Protein AF-A0A433SG48-F1 (afdb_monomer)

pLDDT: mean 86.74, std 10.38, range [42.16, 97.94]

Foldseek 3Di:
DDDPVNVQVCCCVPVVWHWDQDDPVFRVWTFTARPPPRDTFKIWGKAWCVVVVHDDGDIDIDMDGNDADEAEFEFADQCCVVVVHDHGDVCVRCPPPDQPHAYEYEYQALPCVQVVVVSPHAEYEYEPQLQVQEPPNSVVCCVVRVNDRAAWDAHNNHIYGYANAQADDPVDRGHPPRHHDDDDDDDDDDDD

Organism: NCBI:txid1965230

Sequence (192 aa):
MITKARVLKYAADKYGTQPEYLWKRTPDTAILRHAHNRKWYGVLITISKSALGLKGEGQVEIINVEDSALVIAGITDQAALSYGMKGPDLDSALAGAPEDMPTILLSHRPAGATEYAMAGVNVQLSGHTHGGMIQGVDQLLRYANGGYISGSYMIDGMHLYVSNGTGLWNGFPIRLGIPAEITEFVLQASHL

Radius of gyration: 24.41 Å; Cα contacts (8 Å, |Δi|>4): 320; chains: 1; bounding box: 59×36×66 Å

Structure (mmCIF, N/CA/C/O backbone):
data_AF-A0A433SG48-F1
#
_entry.id   AF-A0A433SG48-F1
#
loop_
_atom_site.group_PDB
_atom_site.id
_atom_site.type_symbol
_atom_site.label_atom_id
_atom_site.label_alt_id
_atom_site.label_comp_id
_atom_site.label_asym_id
_atom_site.label_entity_id
_atom_site.label_seq_id
_atom_site.pdbx_PDB_ins_code
_atom_site.Cartn_x
_atom_site.Cartn_y
_atom_site.Cartn_z
_atom_site.occupancy
_atom_site.B_iso_or_equiv
_atom_site.auth_seq_id
_atom_site.auth_comp_id
_atom_site.auth_asym_id
_atom_site.auth_atom_id
_atom_site.pdbx_PDB_model_num
ATOM 1 N N . MET A 1 1 ? -29.461 -6.202 16.350 1.00 58.62 1 MET A N 1
ATOM 2 C CA . MET A 1 1 ? -28.747 -5.214 17.188 1.00 58.62 1 MET A CA 1
ATOM 3 C C . MET A 1 1 ? -27.347 -5.752 17.472 1.00 58.62 1 MET A C 1
ATOM 5 O O . MET A 1 1 ? -27.228 -6.948 17.728 1.00 58.62 1 MET A O 1
ATOM 9 N N . ILE A 1 2 ? -26.297 -4.941 17.317 1.00 76.75 2 ILE A N 1
ATOM 10 C CA . ILE A 1 2 ? -24.918 -5.329 17.668 1.00 76.75 2 ILE A CA 1
ATOM 11 C C . ILE A 1 2 ? -24.770 -5.135 19.179 1.00 76.75 2 ILE A C 1
ATOM 13 O O . ILE A 1 2 ? -25.167 -4.095 19.692 1.00 76.75 2 ILE A O 1
ATOM 17 N N . THR A 1 3 ? -24.254 -6.141 19.882 1.00 87.31 3 THR A N 1
ATOM 18 C CA . THR A 1 3 ? -24.023 -6.103 21.333 1.00 87.31 3 THR A CA 1
ATOM 19 C C . THR A 1 3 ? -22.549 -6.343 21.622 1.00 87.31 3 THR A C 1
ATOM 21 O O . THR A 1 3 ? -21.864 -7.013 20.839 1.00 87.31 3 THR A O 1
ATOM 24 N N . LYS A 1 4 ? -22.060 -5.871 22.769 1.00 86.81 4 LYS A N 1
ATOM 25 C CA . LYS A 1 4 ? -20.702 -6.150 23.254 1.00 86.81 4 LYS A CA 1
ATOM 26 C C . LYS A 1 4 ? -20.349 -7.637 23.224 1.00 86.81 4 LYS A C 1
ATOM 28 O O . LYS A 1 4 ? -19.297 -8.002 22.713 1.00 86.81 4 LYS A O 1
ATOM 33 N N . ALA A 1 5 ? -21.252 -8.512 23.669 1.00 89.88 5 ALA A N 1
ATOM 34 C CA . ALA A 1 5 ? -21.041 -9.962 23.631 1.00 89.88 5 ALA A CA 1
ATOM 35 C C . ALA A 1 5 ? -20.811 -10.495 22.205 1.00 89.88 5 ALA A C 1
ATOM 37 O O . ALA A 1 5 ? -19.941 -11.338 21.986 1.00 89.88 5 ALA A O 1
ATOM 38 N N . ARG A 1 6 ? -21.552 -9.974 21.217 1.00 91.69 6 ARG A N 1
ATOM 39 C CA . ARG A 1 6 ? -21.392 -10.359 19.809 1.00 91.69 6 ARG A CA 1
ATOM 40 C C . ARG A 1 6 ? -20.054 -9.888 19.237 1.00 91.69 6 ARG A C 1
ATOM 42 O O . ARG A 1 6 ? -19.442 -10.636 18.482 1.00 91.69 6 ARG A O 1
ATOM 49 N N . VAL A 1 7 ? -19.587 -8.695 19.609 1.00 89.69 7 VAL A N 1
ATOM 50 C CA . VAL A 1 7 ? -18.258 -8.207 19.206 1.00 89.69 7 VAL A CA 1
ATOM 51 C C . VAL A 1 7 ? -17.152 -9.055 19.829 1.00 89.69 7 VAL A C 1
ATOM 53 O O . VAL A 1 7 ? -16.250 -9.486 19.118 1.00 89.69 7 VAL A O 1
ATOM 56 N N . LEU A 1 8 ? -17.224 -9.330 21.134 1.00 93.19 8 LEU A N 1
ATOM 57 C CA . LEU A 1 8 ? -16.219 -10.145 21.823 1.00 93.19 8 LEU A CA 1
ATOM 58 C C . LEU A 1 8 ? -16.142 -11.556 21.236 1.00 93.19 8 LEU A C 1
ATOM 60 O O . LEU A 1 8 ? -15.049 -12.070 21.010 1.00 93.19 8 LEU A O 1
ATOM 64 N N . LYS A 1 9 ? -17.297 -12.151 20.916 1.00 94.19 9 LYS A N 1
ATOM 65 C CA . LYS A 1 9 ? -17.350 -13.429 20.207 1.00 94.19 9 LYS A CA 1
ATOM 66 C C . LYS A 1 9 ? -16.704 -13.342 18.823 1.00 94.19 9 LYS A C 1
ATOM 68 O O . LYS A 1 9 ? -15.895 -14.197 18.493 1.00 94.19 9 LYS A O 1
ATOM 73 N N . TYR A 1 10 ? -17.009 -12.307 18.040 1.00 92.00 10 TYR A N 1
ATOM 74 C CA . TYR A 1 10 ? -16.376 -12.105 16.735 1.00 92.00 10 TYR A CA 1
ATOM 75 C C . TYR A 1 10 ? -14.850 -11.960 16.849 1.00 92.00 10 TYR A C 1
ATOM 77 O O . TYR A 1 10 ? -14.126 -12.581 16.079 1.00 92.00 10 TYR A O 1
ATOM 85 N N . ALA A 1 11 ? -14.350 -11.200 17.828 1.00 91.50 11 ALA A N 1
ATOM 86 C CA . ALA A 1 11 ? -12.915 -11.022 18.039 1.00 91.50 11 ALA A CA 1
ATOM 87 C C . ALA A 1 11 ? -12.205 -12.332 18.429 1.00 91.50 11 ALA A C 1
ATOM 89 O O . ALA A 1 11 ? -11.101 -12.609 17.952 1.00 91.50 11 ALA A O 1
ATOM 90 N N . ALA A 1 12 ? -12.857 -13.159 19.248 1.00 93.50 12 ALA A N 1
ATOM 91 C CA . ALA A 1 12 ? -12.370 -14.489 19.590 1.00 93.50 12 ALA A CA 1
ATOM 92 C C . ALA A 1 12 ? -12.373 -15.428 18.372 1.00 93.50 12 ALA A C 1
ATOM 94 O O . ALA A 1 12 ? -11.357 -16.059 18.095 1.00 93.50 12 ALA A O 1
ATOM 95 N N . ASP A 1 13 ? -13.476 -15.482 17.620 1.00 93.19 13 ASP A N 1
ATOM 96 C CA . ASP A 1 13 ? -13.641 -16.402 16.489 1.00 93.19 13 ASP A CA 1
ATOM 97 C C . ASP A 1 13 ? -12.739 -16.021 15.293 1.00 93.19 13 ASP A C 1
ATOM 99 O O . ASP A 1 13 ? -12.155 -16.893 14.655 1.00 93.19 13 ASP A O 1
ATOM 103 N N . LYS A 1 14 ? -12.607 -14.722 14.984 1.00 89.38 14 LYS A N 1
ATOM 104 C CA . LYS A 1 14 ? -11.859 -14.212 13.818 1.00 89.38 14 LYS A CA 1
ATOM 105 C C . LYS A 1 14 ? -10.365 -14.041 14.101 1.00 89.38 14 LYS A C 1
ATOM 107 O O . LYS A 1 14 ? -9.545 -14.363 13.247 1.00 89.38 14 LYS A O 1
ATOM 112 N N . TYR A 1 15 ? -10.014 -13.509 15.273 1.00 87.31 15 TYR A N 1
ATOM 113 C CA . TYR A 1 15 ? -8.641 -13.094 15.595 1.00 87.31 15 TYR A CA 1
ATOM 114 C C . TYR A 1 15 ? -8.021 -13.882 16.755 1.00 87.31 15 TYR A C 1
ATOM 116 O O . TYR A 1 15 ? -6.928 -13.533 17.203 1.00 87.31 15 TYR A O 1
ATOM 124 N N . GLY A 1 16 ? -8.714 -14.885 17.311 1.00 92.19 16 GLY A N 1
ATOM 125 C CA . GLY A 1 16 ? -8.237 -15.631 18.482 1.00 92.19 16 GLY A CA 1
ATOM 126 C C . GLY A 1 16 ? -8.026 -14.755 19.722 1.00 92.19 16 GLY A C 1
ATOM 127 O O . GLY A 1 16 ? -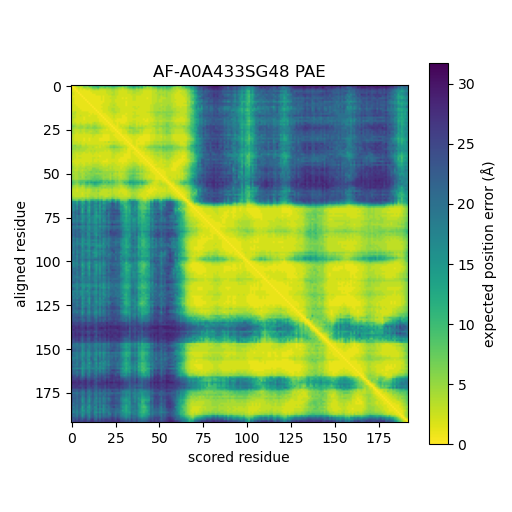7.305 -15.145 20.639 1.00 92.19 16 GLY A O 1
ATOM 128 N N . THR A 1 17 ? -8.599 -13.547 19.752 1.00 94.25 17 THR A N 1
ATOM 129 C CA . THR A 1 17 ? -8.341 -12.571 20.814 1.00 94.25 17 THR A CA 1
ATOM 130 C C . THR A 1 17 ? -9.297 -12.787 21.978 1.00 94.25 17 THR A C 1
ATOM 132 O O . THR A 1 17 ? -10.513 -12.760 21.805 1.00 94.25 17 THR A O 1
ATOM 135 N N . GLN A 1 18 ? -8.741 -12.944 23.179 1.00 94.38 18 GLN A N 1
ATOM 136 C CA . GLN A 1 18 ? -9.505 -12.9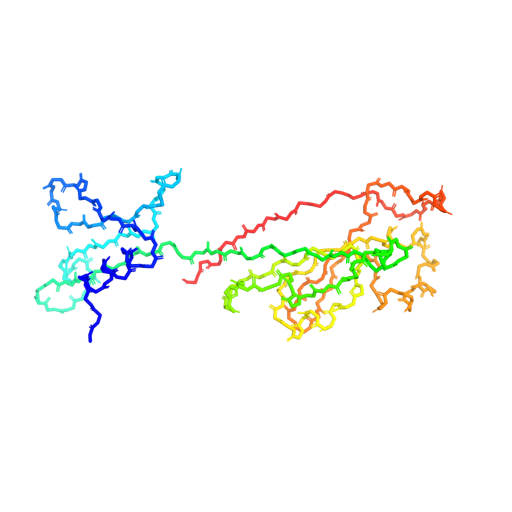36 24.426 1.00 94.38 18 GLN A CA 1
ATOM 137 C C . GLN A 1 18 ? -9.506 -11.523 25.028 1.00 94.38 18 GLN A C 1
ATOM 139 O O . GLN A 1 18 ? -8.463 -10.863 25.009 1.00 94.38 18 GLN A O 1
ATOM 144 N N . PRO A 1 19 ? -10.643 -11.041 25.556 1.00 94.88 19 PRO A N 1
ATOM 145 C CA . PRO A 1 19 ? -10.708 -9.729 26.184 1.00 94.88 19 PRO A CA 1
ATOM 146 C C . PRO A 1 19 ? -9.957 -9.678 27.519 1.00 94.88 19 PRO A C 1
ATOM 148 O O . PRO A 1 19 ? -10.022 -10.608 28.321 1.00 94.88 19 PRO A O 1
ATOM 151 N N . GLU A 1 20 ? -9.316 -8.543 27.790 1.00 95.81 20 GLU A N 1
ATOM 152 C CA . GLU A 1 20 ? -8.682 -8.235 29.074 1.00 95.81 20 GLU A CA 1
ATOM 153 C C . GLU A 1 20 ? -9.462 -7.167 29.844 1.00 95.81 20 GLU A C 1
ATOM 155 O O . GLU A 1 20 ? -9.866 -6.152 29.276 1.00 95.81 20 GLU A O 1
ATOM 160 N N . TYR A 1 21 ? -9.611 -7.362 31.155 1.00 95.31 21 TYR A N 1
ATOM 161 C CA . TYR A 1 21 ? -10.322 -6.454 32.059 1.00 95.31 21 TYR A CA 1
ATOM 162 C C . TYR A 1 21 ? -9.328 -5.838 33.042 1.00 95.31 21 TYR A C 1
ATOM 164 O O . TYR A 1 21 ? -9.024 -6.394 34.097 1.00 95.31 21 TYR A O 1
ATOM 172 N N . LEU A 1 22 ? -8.743 -4.710 32.645 1.00 93.56 22 LEU A N 1
ATOM 173 C CA . LEU A 1 22 ? -7.549 -4.163 33.300 1.00 93.56 22 LEU A CA 1
ATOM 174 C C . LEU A 1 22 ? -7.859 -3.190 34.443 1.00 93.56 22 LEU A C 1
ATOM 176 O O . LEU A 1 22 ? -6.990 -2.904 35.268 1.00 93.56 22 LEU A O 1
ATOM 180 N N . TRP A 1 23 ? -9.079 -2.656 34.500 1.00 91.50 23 TRP A N 1
ATOM 181 C CA . TRP A 1 23 ? -9.421 -1.550 35.389 1.00 91.50 23 TRP A CA 1
ATOM 182 C C . TRP A 1 23 ? -10.378 -1.966 36.499 1.00 91.50 23 TRP A C 1
ATOM 184 O O . TRP A 1 23 ? -11.516 -2.340 36.253 1.00 91.50 23 TRP A O 1
ATOM 194 N N . LYS A 1 24 ? -9.952 -1.785 37.755 1.00 90.25 24 LYS A N 1
ATOM 195 C CA . LYS A 1 24 ? -10.791 -2.066 38.936 1.00 90.25 24 LYS A CA 1
ATOM 196 C C . LYS A 1 24 ? -12.029 -1.169 39.032 1.00 90.25 24 LYS A C 1
ATOM 198 O O . LYS A 1 24 ? -13.055 -1.601 39.537 1.00 90.25 24 LYS A O 1
ATOM 203 N N . ARG A 1 25 ? -11.925 0.089 38.583 1.00 88.69 25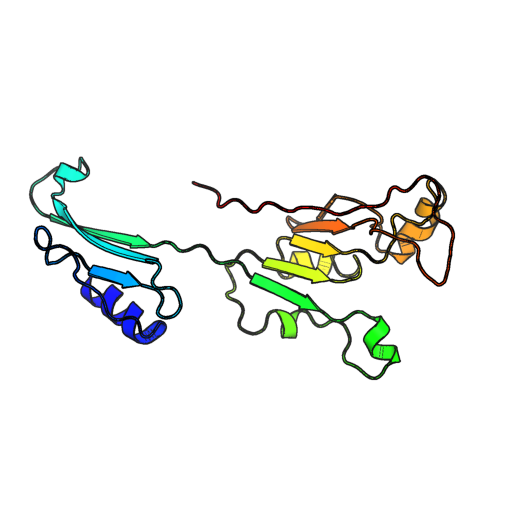 ARG A N 1
ATOM 204 C CA . ARG A 1 25 ? -13.021 1.074 38.655 1.00 88.69 25 ARG A CA 1
ATOM 205 C C . ARG A 1 25 ? -14.110 0.817 37.610 1.00 88.69 25 ARG A C 1
ATOM 207 O O . ARG A 1 25 ? -15.257 1.181 37.829 1.00 88.69 25 ARG A O 1
ATOM 214 N N . THR A 1 26 ? -13.737 0.214 36.488 1.00 87.00 26 THR A N 1
ATOM 215 C CA . THR A 1 26 ? -14.610 -0.097 35.354 1.00 87.00 26 THR A CA 1
ATOM 216 C C . THR A 1 26 ? -14.385 -1.557 34.956 1.00 87.00 26 THR A C 1
ATOM 218 O O . THR A 1 26 ? -13.806 -1.831 33.904 1.00 87.00 26 THR A O 1
ATOM 221 N N . PRO A 1 27 ? -14.797 -2.508 35.818 1.00 90.56 27 PRO A N 1
ATOM 222 C CA . PRO A 1 27 ? -14.466 -3.924 35.656 1.00 90.56 27 PRO A CA 1
ATOM 223 C C . PRO A 1 27 ? -15.083 -4.535 34.398 1.00 90.56 27 PRO A C 1
ATOM 225 O O . PRO A 1 27 ? -14.569 -5.522 33.888 1.00 90.56 27 PRO A O 1
ATOM 228 N N . ASP A 1 28 ? -16.137 -3.920 33.865 1.00 89.69 28 ASP A N 1
ATOM 229 C CA . ASP A 1 28 ? -16.778 -4.369 32.637 1.00 89.69 28 ASP A CA 1
ATOM 230 C C . ASP A 1 28 ? -16.036 -3.906 31.381 1.00 89.69 28 ASP A C 1
ATOM 232 O O . ASP A 1 28 ? -16.346 -4.372 30.288 1.00 89.69 28 ASP A O 1
ATOM 236 N N . THR A 1 29 ? -15.070 -2.994 31.470 1.00 93.56 29 THR A N 1
ATOM 237 C CA . THR A 1 29 ? -14.369 -2.527 30.276 1.00 93.56 29 THR A CA 1
ATOM 238 C C . THR A 1 29 ? -13.462 -3.616 29.711 1.00 93.56 29 THR A C 1
ATOM 240 O O . THR A 1 29 ? -12.499 -4.024 30.359 1.00 93.56 29 THR A O 1
ATOM 243 N N . ALA A 1 30 ? -13.745 -4.039 28.479 1.00 95.50 30 ALA A N 1
ATOM 244 C CA . ALA A 1 30 ? -12.982 -5.068 27.786 1.00 95.50 30 ALA A CA 1
ATOM 245 C C . ALA A 1 30 ? -11.979 -4.439 26.814 1.00 95.50 30 ALA A C 1
ATOM 247 O O . ALA A 1 30 ? -12.345 -3.610 25.980 1.00 95.50 30 ALA A O 1
ATOM 248 N N . ILE A 1 31 ? -10.725 -4.870 26.898 1.00 94.31 31 ILE A N 1
ATOM 249 C CA . ILE A 1 31 ? -9.641 -4.475 25.999 1.00 94.31 31 ILE A CA 1
ATOM 250 C C . ILE A 1 31 ? -9.307 -5.637 25.073 1.00 94.31 31 ILE A C 1
ATOM 252 O O . ILE A 1 31 ? -9.099 -6.760 25.530 1.00 94.31 31 ILE A O 1
ATOM 256 N N . LEU A 1 32 ? -9.207 -5.356 23.779 1.00 93.94 32 LEU A N 1
ATOM 257 C CA . LEU A 1 32 ? -8.723 -6.284 22.765 1.00 93.94 32 LEU A CA 1
ATOM 258 C C . LEU A 1 32 ? -7.286 -5.912 22.394 1.00 93.94 32 LEU A C 1
ATOM 260 O O . LEU A 1 32 ? -6.994 -4.752 22.087 1.00 93.94 32 LEU A O 1
ATOM 264 N N . ARG A 1 33 ? -6.380 -6.894 22.445 1.00 92.44 33 ARG A N 1
ATOM 265 C CA . ARG A 1 33 ? -4.952 -6.707 22.163 1.00 92.44 33 ARG A CA 1
ATOM 266 C C . ARG A 1 33 ? -4.462 -7.651 21.086 1.00 92.44 33 ARG A C 1
ATOM 268 O O . ARG A 1 33 ? -4.834 -8.822 21.065 1.00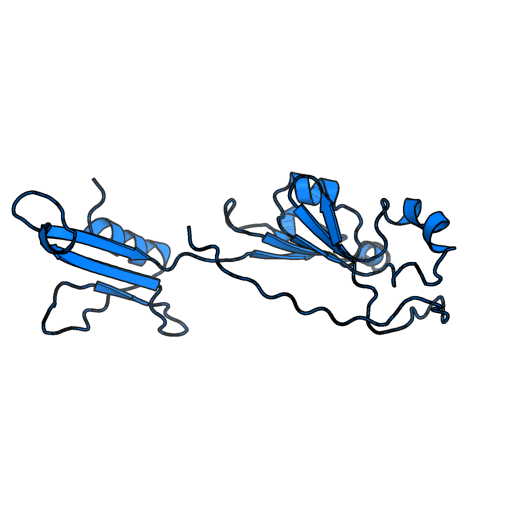 92.44 33 ARG A O 1
ATOM 275 N N . HIS A 1 34 ? -3.545 -7.170 20.258 1.00 86.50 34 HIS A N 1
ATOM 276 C CA . HIS A 1 34 ? -2.802 -8.035 19.356 1.00 86.50 34 HIS A CA 1
ATOM 277 C C . HIS A 1 34 ? -1.919 -8.994 20.164 1.00 86.50 34 HIS A C 1
ATOM 279 O O . HIS A 1 34 ? -1.151 -8.568 21.032 1.00 86.50 34 HIS A O 1
ATOM 285 N N . ALA A 1 35 ? -1.986 -10.289 19.848 1.00 86.12 35 ALA A N 1
ATOM 286 C CA . ALA A 1 35 ? -1.221 -11.318 20.555 1.00 86.12 35 ALA A CA 1
ATOM 287 C C . ALA A 1 35 ? 0.304 -11.112 20.454 1.00 86.12 35 ALA A C 1
ATOM 289 O O . ALA A 1 35 ? 1.022 -11.376 21.413 1.00 86.12 35 ALA A O 1
ATOM 290 N N . HIS A 1 36 ? 0.792 -10.599 19.319 1.00 81.88 36 HIS A N 1
ATOM 291 C CA . HIS A 1 36 ? 2.222 -10.531 19.004 1.00 81.88 36 HIS A CA 1
ATOM 292 C C . HIS A 1 36 ? 2.960 -9.342 19.645 1.00 81.88 36 HIS A C 1
ATOM 294 O O . HIS A 1 36 ? 4.120 -9.481 20.015 1.00 81.88 36 HIS A O 1
ATOM 300 N N . ASN A 1 37 ? 2.318 -8.176 19.788 1.00 85.06 37 ASN A N 1
ATOM 301 C CA . ASN A 1 37 ? 2.969 -6.953 20.288 1.00 85.06 37 ASN A CA 1
ATOM 302 C C . ASN A 1 37 ? 2.259 -6.313 21.492 1.00 85.06 37 ASN A C 1
ATOM 304 O O . ASN A 1 37 ? 2.709 -5.280 21.985 1.00 85.06 37 ASN A O 1
ATOM 308 N N . ARG A 1 38 ? 1.149 -6.903 21.961 1.00 87.88 38 ARG A N 1
ATOM 309 C CA . ARG A 1 38 ? 0.351 -6.433 23.106 1.00 87.88 38 ARG A CA 1
ATOM 310 C C . ARG A 1 38 ? -0.268 -5.036 22.935 1.00 87.88 38 ARG A C 1
ATOM 312 O O . ARG A 1 38 ? -0.835 -4.534 23.912 1.00 87.88 38 ARG A O 1
ATOM 319 N N . LYS A 1 39 ? -0.198 -4.424 21.744 1.00 87.06 39 LYS A N 1
ATOM 320 C CA . LYS A 1 39 ? -0.886 -3.162 21.433 1.00 87.06 39 LYS A CA 1
ATOM 321 C C . LYS A 1 39 ? -2.395 -3.377 21.439 1.00 87.06 39 LYS A C 1
ATOM 323 O O . LYS A 1 39 ? -2.876 -4.455 21.084 1.00 87.06 39 LYS A O 1
ATOM 328 N N . TRP A 1 40 ? -3.122 -2.369 21.902 1.00 91.06 40 TRP A N 1
ATOM 329 C CA . TRP A 1 40 ? -4.580 -2.395 21.933 1.00 91.06 40 TRP A CA 1
ATOM 330 C C . TRP A 1 40 ? -5.078 -2.078 20.534 1.00 91.06 40 TRP A C 1
ATOM 332 O O . TRP A 1 40 ? -4.539 -1.178 19.914 1.00 91.06 40 TRP A O 1
ATOM 342 N N . TYR A 1 41 ? -6.090 -2.796 20.069 1.00 88.44 41 TYR A N 1
ATOM 343 C CA . TYR A 1 41 ? -6.785 -2.455 18.825 1.00 88.44 41 TYR A CA 1
ATOM 344 C C . TYR A 1 41 ? -8.287 -2.276 19.042 1.00 88.44 41 TYR A C 1
ATOM 346 O O . TYR A 1 41 ? -9.012 -1.903 18.131 1.00 88.44 41 TYR A O 1
ATOM 354 N N . GLY A 1 42 ? -8.781 -2.555 20.251 1.00 91.38 42 GLY A N 1
ATOM 355 C CA . GLY A 1 42 ? -10.188 -2.413 20.584 1.00 91.38 42 GLY A CA 1
ATOM 356 C C . GLY A 1 42 ? -10.394 -2.124 22.063 1.00 91.38 42 GLY A C 1
ATOM 357 O O . GLY A 1 42 ? -9.747 -2.730 22.918 1.00 91.38 42 GLY A O 1
ATOM 358 N N . VAL A 1 43 ? -11.322 -1.226 22.377 1.00 92.81 43 VAL A N 1
ATOM 359 C CA . VAL A 1 43 ? -11.758 -0.915 23.741 1.00 92.81 43 VAL A CA 1
ATOM 360 C C . VAL A 1 43 ? -13.281 -0.864 23.759 1.00 92.81 43 VAL A C 1
ATOM 362 O O . VAL A 1 43 ? -13.883 -0.010 23.113 1.00 92.81 43 VAL A O 1
ATOM 365 N N . LEU A 1 44 ? -13.907 -1.784 24.491 1.00 93.12 44 LEU A N 1
ATOM 366 C CA . LEU A 1 44 ? -15.354 -1.842 24.672 1.00 93.12 44 LEU A CA 1
ATOM 367 C C . LEU A 1 44 ? -15.704 -1.322 26.062 1.00 93.12 44 LEU A C 1
ATOM 369 O O . LEU A 1 44 ? -15.372 -1.957 27.067 1.00 93.12 44 LEU A O 1
ATOM 373 N N . ILE A 1 45 ? -16.396 -0.188 26.118 1.00 92.06 45 ILE A N 1
ATOM 374 C CA . ILE A 1 45 ? -16.768 0.494 27.361 1.00 92.06 45 ILE A CA 1
ATOM 375 C C . ILE A 1 45 ? -18.280 0.612 27.479 1.00 92.06 45 ILE A C 1
ATOM 377 O O . ILE A 1 45 ? -18.985 0.754 26.483 1.00 92.06 45 ILE A O 1
ATOM 381 N N . THR A 1 46 ? -18.773 0.606 28.710 1.00 89.88 46 THR A N 1
ATOM 382 C CA . THR A 1 46 ? -20.161 0.952 29.011 1.00 89.88 46 THR A CA 1
ATOM 383 C C . THR A 1 46 ? -20.142 2.261 29.787 1.00 89.88 46 THR A C 1
ATOM 385 O O . THR A 1 46 ? -19.496 2.344 30.832 1.00 89.88 46 THR A O 1
ATOM 388 N N . ILE A 1 47 ? -20.784 3.302 29.258 1.00 87.94 47 ILE A N 1
ATOM 389 C CA . ILE A 1 47 ? -20.809 4.630 29.886 1.00 87.94 47 ILE A CA 1
ATOM 390 C C . ILE A 1 47 ? -22.220 5.208 29.920 1.00 87.94 47 ILE A C 1
ATOM 392 O O . ILE A 1 47 ? -23.106 4.766 29.190 1.00 87.94 47 ILE A O 1
ATOM 396 N N . SER A 1 48 ? -22.451 6.203 30.779 1.00 89.06 48 SER A N 1
ATOM 397 C CA . SER A 1 48 ? -23.742 6.888 30.827 1.00 89.06 48 SER A CA 1
ATOM 398 C C . SER A 1 48 ? -23.990 7.679 29.544 1.00 89.06 48 SER A C 1
ATOM 400 O O . SER A 1 48 ? -23.079 8.281 28.974 1.00 89.06 48 SER A O 1
ATOM 402 N N . LYS A 1 49 ? -25.254 7.751 29.119 1.00 85.00 49 LYS A N 1
ATOM 403 C CA . LYS A 1 49 ? -25.676 8.611 28.000 1.00 85.00 49 LYS A CA 1
ATOM 404 C C . LYS A 1 49 ? -25.259 10.071 28.204 1.00 85.00 49 LYS A C 1
ATOM 406 O O . LYS A 1 49 ? -24.798 10.719 27.268 1.00 85.00 49 LYS A O 1
ATOM 411 N N . SER A 1 50 ? -25.340 10.557 29.442 1.00 88.94 50 SER A N 1
ATOM 412 C CA . SER A 1 50 ? -24.935 11.914 29.816 1.00 88.94 50 SER A CA 1
ATOM 413 C C . SER A 1 50 ? -23.448 12.196 29.592 1.00 88.94 50 SER A C 1
ATOM 415 O O . SER A 1 50 ? -23.106 13.316 29.223 1.00 88.94 50 SER A O 1
ATOM 417 N N . ALA A 1 51 ? -22.569 11.198 29.742 1.00 82.25 51 ALA A N 1
ATOM 418 C CA . ALA A 1 51 ? -21.137 11.353 29.482 1.00 82.25 51 ALA A CA 1
ATOM 419 C C . ALA A 1 51 ? -20.822 11.580 27.990 1.00 82.25 51 ALA A C 1
ATOM 421 O O . ALA A 1 51 ? -19.739 12.053 27.664 1.00 82.25 51 ALA A O 1
ATOM 422 N N . LEU A 1 52 ? -21.777 11.288 27.099 1.00 81.12 52 LEU A N 1
ATOM 423 C CA . LEU A 1 52 ? -21.719 11.574 25.662 1.00 81.12 52 LEU A CA 1
ATOM 424 C C . LEU A 1 52 ? -22.550 12.797 25.243 1.00 81.12 52 LEU A C 1
ATOM 426 O O . LEU A 1 52 ? -22.699 13.054 24.052 1.00 81.12 52 LEU A O 1
ATOM 430 N N . GLY A 1 53 ? -23.172 13.509 26.188 1.00 86.12 53 GLY A N 1
ATOM 431 C CA . GLY A 1 53 ? -24.125 14.578 25.869 1.00 86.12 53 GLY A CA 1
ATOM 432 C C . GLY A 1 53 ? -25.449 14.088 25.262 1.00 86.12 53 GLY A C 1
ATOM 433 O O . GLY A 1 53 ? -26.215 14.892 24.729 1.00 86.12 53 GLY A O 1
ATOM 434 N N . LEU A 1 54 ? -25.755 12.787 25.339 1.00 79.19 54 LEU A N 1
ATOM 435 C CA . LEU A 1 54 ? -27.026 12.235 24.866 1.00 79.19 54 LEU A CA 1
ATOM 436 C C . LEU A 1 54 ? -28.149 12.516 25.875 1.00 79.19 54 LEU A C 1
ATOM 438 O O . LEU A 1 54 ? -27.954 12.428 27.089 1.00 79.19 54 LEU A O 1
ATOM 442 N N . LYS A 1 55 ? -29.353 12.817 25.369 1.00 88.44 55 LYS A N 1
ATOM 443 C CA . LYS A 1 55 ? -30.546 13.024 26.205 1.00 88.44 55 LYS A CA 1
ATOM 444 C C . LYS A 1 55 ? -31.058 11.701 26.795 1.00 88.44 55 LYS A C 1
ATOM 446 O O . LYS A 1 55 ? -31.062 10.668 26.126 1.00 88.44 55 LYS A O 1
ATOM 451 N N . GLY A 1 56 ? -31.586 11.781 28.017 1.00 86.75 56 GLY A N 1
ATOM 452 C CA . GLY A 1 56 ? -32.232 10.674 28.724 1.00 86.75 56 GLY A CA 1
ATOM 453 C C . GLY A 1 56 ? -31.308 9.910 29.673 1.00 86.75 56 GLY A C 1
ATOM 454 O O . GLY A 1 56 ? -30.087 10.050 29.643 1.00 86.75 56 GLY A O 1
ATOM 455 N N . GLU A 1 57 ? -31.918 9.091 30.526 1.00 86.75 57 GLU A N 1
ATOM 456 C CA . GLU A 1 57 ? -31.209 8.260 31.498 1.00 86.75 57 GLU A CA 1
ATOM 457 C C . GLU A 1 57 ? -30.765 6.917 30.891 1.00 86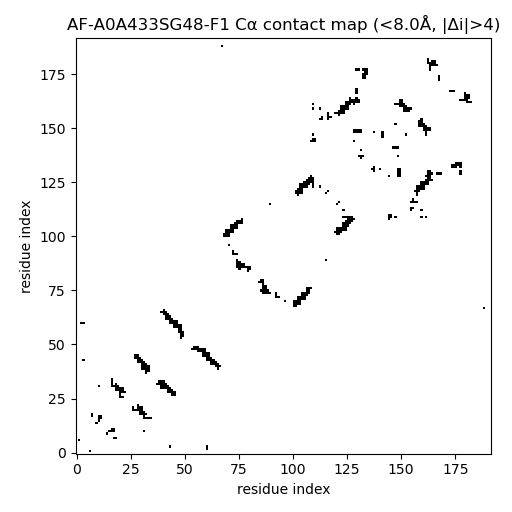.75 57 GLU A C 1
ATOM 459 O O . GLU A 1 57 ? -31.271 6.455 29.858 1.00 86.75 57 GLU A O 1
ATOM 464 N N . GLY A 1 58 ? -29.782 6.292 31.537 1.00 88.94 58 GLY A N 1
ATOM 465 C CA . GLY A 1 58 ? -29.266 4.973 31.182 1.00 88.94 58 GLY A CA 1
ATOM 466 C C . GLY A 1 58 ? -27.839 4.976 30.636 1.00 88.94 58 GLY A C 1
ATOM 467 O O . GLY A 1 58 ? -27.150 5.999 30.584 1.00 88.94 58 GLY A O 1
ATOM 468 N N . GLN A 1 59 ? -27.396 3.784 30.246 1.00 87.56 59 GLN A N 1
ATOM 469 C CA . GLN A 1 59 ? -26.048 3.520 29.753 1.00 87.56 59 GLN A CA 1
ATOM 470 C C . GLN A 1 59 ? -26.066 3.119 28.277 1.00 87.56 59 GLN A C 1
ATOM 472 O O . GLN A 1 59 ? -27.096 2.695 27.747 1.00 87.56 59 GLN A O 1
ATOM 477 N N . VAL A 1 60 ? -24.921 3.269 27.624 1.00 86.44 60 VAL A N 1
ATOM 478 C CA . VAL A 1 60 ? -24.659 2.831 26.253 1.00 86.44 60 VAL A CA 1
ATOM 479 C C . VAL A 1 60 ? -23.335 2.083 26.202 1.00 86.44 60 VAL A C 1
ATOM 481 O O . VAL A 1 60 ? -22.401 2.397 26.940 1.00 86.44 60 VAL A O 1
ATOM 484 N N . GLU A 1 61 ? -23.270 1.082 25.331 1.00 88.31 61 GLU A N 1
ATOM 485 C CA . GLU A 1 61 ? -22.034 0.379 25.005 1.00 88.31 61 GLU A CA 1
ATOM 486 C C . GLU A 1 61 ? -21.362 1.090 23.830 1.00 88.31 61 GLU A C 1
ATOM 488 O O . GLU A 1 61 ? -22.004 1.368 22.817 1.00 88.31 61 GLU A O 1
ATOM 493 N N . ILE A 1 62 ? -20.075 1.382 23.967 1.00 85.69 62 ILE A N 1
ATOM 494 C CA . ILE A 1 62 ? -19.243 1.981 22.927 1.00 85.69 62 ILE A CA 1
ATOM 495 C C . ILE A 1 62 ? -18.100 1.031 22.649 1.00 85.69 62 ILE A C 1
ATOM 497 O O . ILE A 1 62 ? -17.533 0.431 23.564 1.00 85.69 62 ILE A O 1
ATOM 501 N N . ILE A 1 63 ? -17.737 0.944 21.381 1.00 85.38 63 ILE A N 1
ATOM 502 C CA . ILE A 1 63 ? -16.497 0.338 20.944 1.00 85.38 63 ILE A CA 1
ATOM 503 C C . ILE A 1 63 ? -15.632 1.414 20.297 1.00 85.38 63 ILE A C 1
ATOM 505 O O . ILE A 1 63 ? -16.096 2.155 19.437 1.00 85.38 63 ILE A O 1
ATOM 509 N N . ASN A 1 64 ? -14.382 1.495 20.729 1.00 81.81 64 ASN A N 1
ATOM 510 C CA . ASN A 1 64 ? -13.328 2.177 19.997 1.00 81.81 64 ASN A CA 1
ATOM 511 C C . ASN A 1 64 ? -12.457 1.096 19.352 1.00 81.81 64 ASN A C 1
ATOM 513 O O . ASN A 1 64 ? -11.985 0.222 20.078 1.00 81.81 64 ASN A O 1
ATOM 517 N N . VAL A 1 65 ? -12.294 1.114 18.031 1.00 78.62 65 VAL A N 1
ATOM 518 C CA . VAL A 1 65 ? -11.438 0.174 17.294 1.00 78.62 65 VAL A CA 1
ATOM 519 C C . VAL A 1 65 ? -10.372 0.979 16.568 1.00 78.62 65 VAL A C 1
ATOM 521 O O . VAL A 1 65 ? -10.698 1.933 15.867 1.00 78.62 65 VAL A O 1
ATOM 524 N N . GLU A 1 66 ? -9.114 0.589 16.731 1.00 70.56 66 GLU A N 1
ATOM 525 C CA . GLU A 1 66 ? -8.038 1.033 15.851 1.00 70.56 66 GLU A CA 1
ATOM 526 C C . GLU A 1 66 ? -8.063 0.110 14.629 1.00 70.56 66 GLU A C 1
ATOM 528 O O . GLU A 1 66 ? -7.623 -1.037 14.704 1.00 70.56 66 GLU A O 1
ATOM 533 N N . ASP A 1 67 ? -8.662 0.579 13.535 1.00 64.44 67 ASP A N 1
ATOM 534 C CA . ASP A 1 67 ? -8.783 -0.187 12.293 1.00 64.44 67 ASP A CA 1
ATOM 535 C C . ASP A 1 67 ? -8.150 0.596 11.146 1.00 64.44 67 ASP A C 1
ATOM 537 O O . ASP A 1 67 ? -8.794 1.341 10.409 1.00 64.44 67 ASP A O 1
ATOM 541 N N . SER A 1 68 ? -6.828 0.519 11.054 1.00 66.88 68 SER A N 1
ATOM 542 C CA . SER A 1 68 ? -6.101 1.057 9.910 1.00 66.88 68 SER A CA 1
ATOM 543 C C . SER A 1 68 ? -5.016 0.070 9.526 1.00 66.88 68 SER A C 1
ATOM 545 O O . SER A 1 68 ? -3.986 -0.041 10.191 1.00 66.88 68 SER A O 1
AT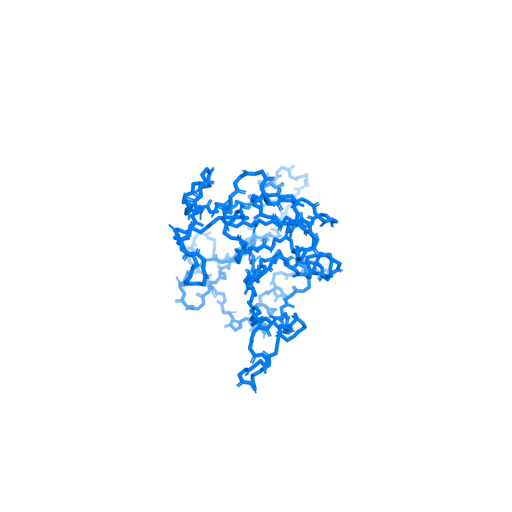OM 547 N N . ALA A 1 69 ? -5.273 -0.677 8.458 1.00 74.19 69 ALA A N 1
ATOM 548 C CA . ALA A 1 69 ? -4.293 -1.534 7.817 1.00 74.19 69 ALA A CA 1
ATOM 549 C C . ALA A 1 69 ? -4.027 -1.039 6.392 1.00 74.19 69 ALA A C 1
ATOM 551 O O . ALA A 1 69 ? -4.816 -0.306 5.800 1.00 74.19 69 ALA A O 1
ATOM 552 N N . LEU A 1 70 ? -2.870 -1.425 5.869 1.00 86.00 70 LEU A N 1
ATOM 553 C CA . LEU A 1 70 ? -2.409 -1.118 4.525 1.00 86.00 70 LEU A CA 1
ATOM 554 C C . LEU A 1 70 ? -1.923 -2.418 3.896 1.00 86.00 70 LEU A C 1
ATOM 556 O O . LEU A 1 70 ? -1.251 -3.214 4.559 1.00 86.00 70 LEU A O 1
ATOM 560 N N . VAL A 1 71 ? -2.203 -2.599 2.613 1.00 90.50 71 VAL A N 1
ATOM 561 C CA . VAL A 1 71 ? -1.633 -3.672 1.803 1.00 90.50 71 VAL A CA 1
ATOM 562 C C . VAL A 1 71 ? -0.372 -3.156 1.116 1.00 90.50 71 VAL A C 1
ATOM 564 O O . VAL A 1 71 ? -0.388 -2.107 0.475 1.00 90.50 71 VAL A O 1
ATOM 567 N N . ILE A 1 72 ? 0.726 -3.903 1.233 1.00 93.50 72 ILE A N 1
ATOM 568 C CA . ILE A 1 72 ? 1.924 -3.705 0.412 1.00 93.50 72 ILE A CA 1
ATOM 569 C C . ILE A 1 72 ? 2.122 -4.976 -0.405 1.00 93.50 72 ILE A C 1
ATOM 571 O O . ILE A 1 72 ? 2.382 -6.039 0.159 1.00 93.50 72 ILE A O 1
ATOM 575 N N . ALA A 1 73 ? 1.993 -4.860 -1.721 1.00 93.44 73 ALA A N 1
ATOM 576 C CA . ALA A 1 73 ? 2.124 -5.966 -2.661 1.00 93.44 73 ALA A CA 1
ATOM 577 C C . ALA A 1 73 ? 3.333 -5.744 -3.571 1.00 93.44 73 ALA A C 1
ATOM 579 O O . ALA A 1 73 ? 3.666 -4.608 -3.896 1.00 93.44 73 ALA A O 1
ATOM 580 N N . GLY A 1 74 ? 3.998 -6.817 -3.993 1.00 94.56 74 GLY A N 1
ATOM 581 C CA . GLY A 1 74 ? 5.134 -6.748 -4.911 1.00 94.56 74 GLY A CA 1
ATOM 582 C C . GLY A 1 74 ? 4.973 -7.729 -6.061 1.00 94.56 74 GLY A C 1
ATOM 583 O O . GLY A 1 74 ? 4.579 -8.873 -5.841 1.00 94.56 74 GLY A O 1
ATOM 584 N N . ILE A 1 75 ? 5.304 -7.289 -7.273 1.00 95.62 75 ILE A N 1
ATOM 585 C CA . ILE A 1 75 ? 5.278 -8.123 -8.481 1.00 95.62 75 ILE A CA 1
ATOM 586 C C . ILE A 1 75 ? 6.683 -8.300 -9.053 1.00 95.62 75 ILE A C 1
ATOM 588 O O . ILE A 1 75 ? 7.573 -7.469 -8.852 1.00 95.62 75 ILE A O 1
ATOM 592 N N . THR A 1 76 ? 6.897 -9.403 -9.766 1.00 92.88 76 THR A N 1
ATOM 593 C CA . THR A 1 76 ? 8.162 -9.652 -10.462 1.00 92.88 76 THR A CA 1
ATOM 594 C C . THR A 1 76 ? 8.322 -8.713 -11.658 1.00 92.88 76 THR A C 1
ATOM 596 O O . THR A 1 76 ? 7.356 -8.186 -12.201 1.00 92.88 76 THR A O 1
ATOM 599 N N . ASP A 1 77 ? 9.567 -8.482 -12.079 1.00 93.31 77 ASP A N 1
ATOM 600 C CA . ASP A 1 77 ? 9.849 -7.714 -13.293 1.00 93.31 77 ASP A CA 1
ATOM 601 C C . ASP A 1 77 ? 9.549 -8.541 -14.552 1.00 93.31 77 ASP A C 1
ATOM 603 O O . ASP A 1 77 ? 9.758 -9.754 -14.566 1.00 93.31 77 ASP A O 1
ATOM 607 N N . GLN A 1 78 ? 9.175 -7.882 -15.652 1.00 90.56 78 GLN A N 1
ATOM 608 C CA . GLN A 1 78 ? 9.001 -8.532 -16.959 1.00 90.56 78 GLN A CA 1
ATOM 609 C C . GLN A 1 78 ? 10.236 -9.349 -17.396 1.00 90.56 78 GLN A C 1
ATOM 611 O O . GLN A 1 78 ? 10.100 -10.372 -18.066 1.00 90.56 78 GLN A O 1
ATOM 616 N N . ALA A 1 79 ? 11.444 -8.937 -16.994 1.00 89.44 79 ALA A N 1
ATOM 617 C CA . ALA A 1 79 ? 12.691 -9.648 -17.266 1.00 89.44 79 ALA A CA 1
ATOM 618 C C . ALA A 1 79 ? 12.747 -11.048 -16.634 1.00 89.44 79 ALA A C 1
ATOM 620 O O . ALA A 1 79 ? 13.517 -11.877 -17.111 1.00 89.44 79 ALA A O 1
ATOM 621 N N . ALA A 1 80 ? 11.933 -11.342 -15.613 1.00 91.75 80 ALA A N 1
ATOM 622 C CA . ALA A 1 80 ? 11.862 -12.659 -14.978 1.00 91.75 80 ALA A CA 1
ATOM 623 C C . ALA A 1 80 ? 11.536 -13.778 -15.986 1.00 91.75 80 ALA A C 1
ATOM 625 O O . ALA A 1 80 ? 12.084 -14.877 -15.878 1.00 91.75 80 ALA A O 1
ATOM 626 N N . LEU A 1 81 ? 10.732 -13.478 -17.013 1.00 93.00 81 LEU A N 1
ATOM 627 C CA . LEU A 1 81 ? 10.388 -14.425 -18.079 1.00 93.00 81 LEU A CA 1
ATOM 628 C C . LEU A 1 81 ? 11.624 -14.920 -18.841 1.00 93.00 81 LEU A C 1
ATOM 630 O O . LEU A 1 81 ? 11.723 -16.104 -19.154 1.00 93.00 81 LEU A O 1
ATOM 634 N N . SER A 1 82 ? 12.602 -14.043 -19.080 1.00 93.44 82 SER A N 1
ATOM 635 C CA . SER A 1 82 ? 13.858 -14.395 -19.758 1.00 93.44 82 SER A CA 1
ATOM 636 C C . SER A 1 82 ? 14.730 -15.357 -18.945 1.00 93.44 82 SER A C 1
ATOM 638 O O . SER A 1 82 ? 15.633 -15.981 -19.496 1.00 93.44 82 SER A O 1
ATOM 640 N N . TYR A 1 83 ? 14.454 -15.498 -17.647 1.00 92.00 83 TYR A N 1
ATOM 641 C CA . TYR A 1 83 ? 15.108 -16.445 -16.743 1.00 92.00 83 TYR A CA 1
ATOM 642 C C . TYR A 1 83 ? 14.249 -17.691 -16.468 1.00 92.00 83 TYR A C 1
ATOM 644 O O . TYR A 1 83 ? 14.566 -18.464 -15.567 1.00 92.00 83 TYR A O 1
ATOM 652 N N . GLY A 1 84 ? 13.149 -17.890 -17.206 1.00 93.94 84 GLY A N 1
ATOM 653 C CA . GLY A 1 84 ? 12.221 -19.006 -16.990 1.00 93.94 84 GLY A CA 1
ATOM 654 C C . GLY A 1 84 ? 11.396 -18.894 -15.703 1.00 93.94 84 GLY A C 1
ATOM 655 O O . GLY A 1 84 ? 10.820 -19.885 -15.258 1.00 93.94 84 GLY A O 1
ATOM 656 N N . MET A 1 85 ? 11.344 -17.709 -15.090 1.00 92.94 85 MET A N 1
ATOM 657 C CA . MET A 1 85 ? 10.529 -17.426 -13.908 1.00 92.94 85 MET A CA 1
ATOM 658 C C . MET A 1 85 ? 9.184 -16.803 -14.304 1.00 92.94 85 MET A C 1
ATOM 660 O O . MET A 1 85 ? 8.991 -16.359 -15.436 1.00 92.94 85 MET A O 1
ATOM 664 N N . LYS A 1 86 ? 8.242 -16.742 -13.356 1.00 91.88 86 LYS A N 1
ATOM 665 C CA . LYS A 1 86 ? 6.934 -16.110 -13.570 1.00 91.88 86 LYS A CA 1
ATOM 666 C C . LYS A 1 86 ? 7.089 -14.589 -13.721 1.00 91.88 86 LYS A C 1
ATOM 668 O O . LYS A 1 86 ? 7.764 -13.948 -12.911 1.00 91.88 86 LYS A O 1
ATOM 673 N N . GLY A 1 87 ? 6.463 -14.030 -14.756 1.00 93.06 87 GLY A N 1
ATOM 674 C CA . GLY A 1 87 ? 6.369 -12.585 -14.968 1.00 93.06 87 GLY A CA 1
ATOM 675 C C . GLY A 1 87 ? 5.436 -11.891 -13.964 1.00 93.06 87 GLY A C 1
ATOM 676 O O . GLY A 1 87 ? 4.892 -12.568 -13.084 1.00 93.06 87 GLY A O 1
ATOM 677 N N . PRO A 1 88 ? 5.268 -10.562 -14.090 1.00 93.69 88 PRO A N 1
ATOM 678 C CA . PRO A 1 88 ? 4.416 -9.785 -13.200 1.00 93.69 88 PRO A CA 1
ATOM 679 C C . PRO A 1 88 ? 2.994 -10.358 -13.162 1.00 93.69 88 PRO A C 1
ATOM 681 O O . PRO A 1 88 ? 2.423 -10.673 -14.203 1.00 93.69 88 PRO A O 1
ATOM 684 N N . ASP A 1 89 ? 2.435 -10.508 -11.962 1.00 94.12 89 ASP A N 1
ATOM 685 C CA . ASP A 1 89 ? 1.110 -11.093 -11.747 1.00 94.12 89 ASP A CA 1
ATOM 686 C C . ASP A 1 89 ? 0.451 -10.407 -10.547 1.00 94.12 89 ASP A C 1
ATOM 688 O O . ASP A 1 89 ? 0.797 -10.677 -9.392 1.00 94.12 89 ASP A O 1
ATOM 692 N N . LEU A 1 90 ? -0.448 -9.463 -10.840 1.00 92.88 90 LEU A N 1
ATOM 693 C CA . LEU A 1 90 ? -1.124 -8.663 -9.822 1.00 92.88 90 LEU A CA 1
ATOM 694 C C . LEU A 1 90 ? -2.098 -9.509 -8.997 1.00 92.88 90 LEU A C 1
ATOM 696 O O . LEU A 1 90 ? -2.094 -9.409 -7.773 1.00 92.88 90 LEU A O 1
ATOM 700 N N . ASP A 1 91 ? -2.884 -10.367 -9.647 1.00 92.12 91 ASP A N 1
ATOM 701 C CA . ASP A 1 91 ? -3.901 -11.189 -8.984 1.00 92.12 91 ASP A CA 1
ATOM 702 C C . ASP A 1 91 ? -3.274 -12.095 -7.922 1.00 92.12 91 ASP A C 1
ATOM 704 O O . ASP A 1 91 ? -3.764 -12.198 -6.798 1.00 92.12 91 ASP A O 1
ATOM 708 N N . SER A 1 92 ? -2.135 -12.710 -8.245 1.00 90.62 92 SER A N 1
ATOM 709 C CA . SER A 1 92 ? -1.370 -13.522 -7.297 1.00 90.62 92 SER A CA 1
ATOM 710 C C . SER A 1 92 ? -0.798 -12.679 -6.156 1.00 90.62 92 SER A C 1
ATOM 712 O O . SER A 1 92 ? -0.747 -13.153 -5.023 1.00 90.62 92 SER A O 1
ATOM 714 N N . ALA A 1 93 ? -0.353 -11.451 -6.440 1.00 90.44 93 ALA A N 1
ATOM 715 C CA . ALA A 1 93 ? 0.208 -10.547 -5.437 1.00 90.44 93 ALA A CA 1
ATOM 716 C C . ALA A 1 93 ? -0.857 -9.990 -4.476 1.00 90.44 93 ALA A C 1
ATOM 718 O O . ALA A 1 93 ? -0.541 -9.702 -3.322 1.00 90.44 93 ALA A O 1
ATOM 719 N N . LEU A 1 94 ? -2.105 -9.868 -4.935 1.00 87.56 94 LEU A N 1
ATOM 720 C CA . LEU A 1 94 ? -3.253 -9.418 -4.143 1.00 87.56 94 LEU A CA 1
ATOM 721 C C . LEU A 1 94 ? -4.098 -10.573 -3.584 1.00 87.56 94 LEU A C 1
ATOM 723 O O . LEU A 1 94 ? -5.079 -10.334 -2.881 1.00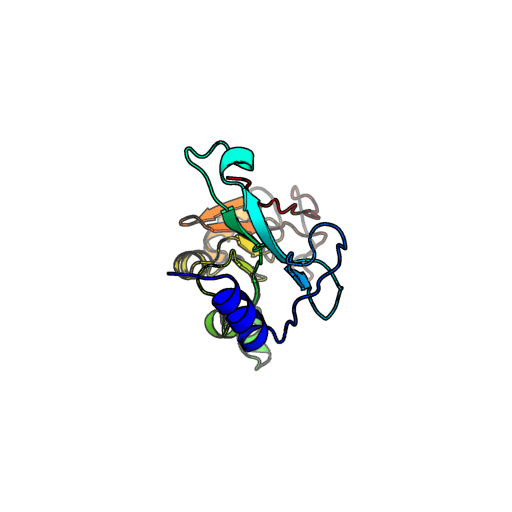 87.56 94 LEU A O 1
ATOM 727 N N . ALA A 1 95 ? -3.735 -11.828 -3.849 1.00 86.38 95 ALA A N 1
ATOM 728 C CA . ALA A 1 95 ? -4.502 -12.981 -3.399 1.00 86.38 95 ALA A CA 1
ATOM 729 C C . ALA A 1 95 ? -4.641 -13.002 -1.863 1.00 86.38 95 ALA A C 1
ATOM 731 O O . ALA A 1 95 ? -3.666 -13.146 -1.126 1.00 86.38 95 ALA A O 1
ATOM 732 N N . GLY A 1 96 ? -5.881 -12.884 -1.379 1.00 79.56 96 GLY A N 1
ATOM 733 C CA . GLY A 1 96 ? -6.199 -12.852 0.052 1.00 79.56 96 GLY A CA 1
ATOM 734 C C . GLY A 1 96 ? -6.032 -11.482 0.720 1.00 79.56 96 GLY A C 1
ATOM 735 O O . GLY A 1 96 ? -6.267 -11.379 1.927 1.00 79.56 96 GLY A O 1
ATOM 736 N N . ALA A 1 97 ? -5.663 -10.441 -0.032 1.00 80.31 97 ALA A N 1
ATOM 737 C CA . ALA A 1 97 ? -5.721 -9.067 0.447 1.00 80.31 97 ALA A CA 1
ATOM 738 C C . ALA A 1 97 ? -7.192 -8.636 0.647 1.00 80.31 97 ALA A C 1
ATOM 740 O O . ALA A 1 97 ? -8.055 -9.030 -0.140 1.00 80.31 97 ALA A O 1
ATOM 741 N N . PRO A 1 98 ? -7.516 -7.856 1.695 1.00 81.44 98 PRO A N 1
ATOM 742 C CA . PRO A 1 98 ? -8.864 -7.316 1.860 1.00 81.44 98 PRO A CA 1
ATOM 743 C C . PRO A 1 98 ? -9.193 -6.303 0.751 1.00 81.44 98 PRO A C 1
ATOM 745 O O . PRO A 1 98 ? -8.370 -5.441 0.459 1.00 81.44 98 PRO A O 1
ATOM 748 N N . GLU A 1 99 ? -10.401 -6.380 0.185 1.00 75.38 99 GLU A N 1
ATOM 749 C CA . GLU A 1 99 ? -10.823 -5.574 -0.978 1.00 75.38 99 GLU A CA 1
ATOM 750 C C . GLU A 1 99 ? -10.880 -4.057 -0.702 1.00 75.38 99 GLU A C 1
ATOM 752 O O . GLU A 1 99 ? -10.587 -3.266 -1.589 1.00 75.38 99 GLU A O 1
ATOM 757 N N . ASP A 1 100 ? -11.180 -3.645 0.536 1.00 81.00 100 ASP A N 1
ATOM 758 C CA . ASP A 1 100 ? -11.375 -2.233 0.914 1.00 81.00 100 ASP A CA 1
ATOM 759 C C . ASP A 1 100 ? -10.171 -1.616 1.655 1.00 81.00 100 ASP A C 1
ATOM 761 O O . ASP A 1 100 ? -10.317 -0.657 2.416 1.00 81.00 100 ASP A O 1
ATOM 765 N N . MET A 1 101 ? -8.971 -2.182 1.495 1.00 84.94 101 MET A N 1
ATOM 766 C CA . MET A 1 101 ? -7.767 -1.673 2.159 1.00 84.94 101 MET A CA 1
ATOM 767 C C . MET A 1 101 ? -6.912 -0.830 1.212 1.00 84.94 101 MET A C 1
ATOM 769 O O . MET A 1 101 ? -6.664 -1.250 0.078 1.00 84.94 101 MET A O 1
ATOM 773 N N . PRO A 1 102 ? -6.374 0.318 1.675 1.00 90.62 102 PRO A N 1
ATOM 774 C CA . PRO A 1 102 ? -5.420 1.070 0.882 1.00 90.62 102 PRO A CA 1
ATOM 775 C C . PRO A 1 102 ? -4.240 0.175 0.478 1.00 90.62 102 PRO A C 1
ATOM 777 O O . PRO A 1 102 ? -3.686 -0.547 1.310 1.00 90.62 102 PRO A O 1
ATOM 780 N N . THR A 1 103 ? -3.870 0.207 -0.800 1.00 94.38 103 THR A N 1
ATOM 781 C CA . THR A 1 103 ? -2.895 -0.707 -1.402 1.00 94.38 103 THR A CA 1
ATOM 782 C C . THR A 1 103 ? -1.749 0.056 -2.058 1.00 94.38 103 THR A C 1
ATOM 784 O O . THR A 1 103 ? -1.962 0.892 -2.941 1.00 94.38 103 THR A O 1
ATOM 787 N N . ILE A 1 104 ? -0.520 -0.270 -1.645 1.00 97.12 104 ILE A N 1
ATOM 788 C CA . ILE A 1 104 ? 0.728 0.151 -2.286 1.00 97.12 104 ILE A CA 1
ATOM 789 C C . ILE A 1 104 ? 1.307 -1.030 -3.070 1.00 97.12 104 ILE A C 1
ATOM 791 O O . ILE A 1 104 ? 1.669 -2.057 -2.495 1.00 97.12 104 ILE A O 1
ATOM 795 N N . LEU A 1 105 ? 1.443 -0.869 -4.381 1.00 97.94 105 LEU A N 1
ATOM 796 C CA . LEU A 1 105 ? 2.083 -1.818 -5.278 1.00 97.94 105 LEU A CA 1
ATOM 797 C C . LEU A 1 105 ? 3.542 -1.428 -5.535 1.00 97.94 105 LEU A C 1
ATOM 799 O O . LEU A 1 105 ? 3.848 -0.331 -6.003 1.00 97.94 105 LEU A O 1
ATOM 803 N N . LEU A 1 106 ? 4.446 -2.369 -5.297 1.00 97.50 106 LEU A N 1
ATOM 804 C CA . LEU A 1 106 ? 5.848 -2.301 -5.678 1.00 97.50 106 LEU A CA 1
ATOM 805 C C . LEU A 1 106 ? 6.012 -2.994 -7.034 1.00 97.50 106 LEU A C 1
ATOM 807 O O . LEU A 1 106 ? 6.026 -4.224 -7.127 1.00 97.50 106 LEU A O 1
ATOM 811 N N . SER A 1 107 ? 6.141 -2.194 -8.089 1.00 96.00 107 SER A N 1
ATOM 812 C CA . SER A 1 107 ? 6.403 -2.667 -9.450 1.00 96.00 107 SER A CA 1
ATOM 813 C C . SER A 1 107 ? 7.678 -2.015 -9.944 1.00 96.00 107 SER A C 1
ATOM 815 O O . SER A 1 107 ? 7.739 -0.793 -10.041 1.00 96.00 107 SER A O 1
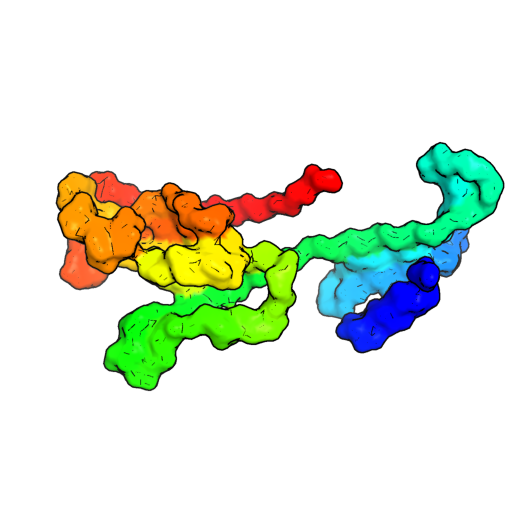ATOM 817 N N . HIS A 1 108 ? 8.698 -2.799 -10.296 1.00 94.88 108 HIS A N 1
ATOM 818 C CA . HIS A 1 108 ? 9.977 -2.238 -10.742 1.00 94.88 108 HIS A CA 1
ATOM 819 C C . HIS A 1 108 ? 9.810 -1.258 -11.917 1.00 94.88 108 HIS A C 1
ATOM 821 O O . HIS A 1 108 ? 10.463 -0.213 -11.934 1.00 94.88 108 HIS A O 1
ATOM 827 N N . ARG A 1 109 ? 8.900 -1.548 -12.855 1.00 92.88 109 ARG A N 1
ATOM 828 C CA . ARG A 1 109 ? 8.627 -0.711 -14.033 1.00 92.88 109 ARG A CA 1
ATOM 829 C C . ARG A 1 109 ? 7.317 0.064 -13.876 1.00 92.88 109 ARG A C 1
ATOM 831 O O . ARG A 1 109 ? 6.378 -0.470 -13.288 1.00 92.88 109 ARG A O 1
ATOM 838 N N . PRO A 1 110 ? 7.205 1.262 -14.479 1.00 93.62 110 PRO A N 1
ATOM 839 C CA . PRO A 1 110 ? 5.953 2.016 -14.486 1.00 93.62 110 PRO A CA 1
ATOM 840 C C . PRO A 1 110 ? 4.879 1.423 -15.416 1.00 93.62 110 PRO A C 1
ATOM 842 O O . PRO A 1 110 ? 3.726 1.834 -15.362 1.00 93.62 110 PRO A O 1
ATOM 845 N N . ALA A 1 111 ? 5.238 0.471 -16.283 1.00 90.12 111 ALA A N 1
ATOM 846 C CA . ALA A 1 111 ? 4.286 -0.206 -17.158 1.00 90.12 111 ALA A CA 1
ATOM 847 C C . ALA A 1 111 ? 3.198 -0.950 -16.356 1.00 90.12 111 ALA A C 1
ATOM 849 O O . ALA A 1 111 ? 3.460 -1.442 -15.259 1.00 90.12 111 ALA A O 1
ATOM 850 N N . GLY A 1 112 ? 1.990 -1.031 -16.924 1.00 90.69 112 GLY A N 1
ATOM 851 C CA . GLY A 1 112 ? 0.816 -1.640 -16.281 1.00 90.69 112 GLY A CA 1
ATOM 852 C C . GLY A 1 112 ? 0.020 -0.691 -15.376 1.00 90.69 112 GLY A C 1
ATOM 853 O O . GLY A 1 112 ? -1.037 -1.069 -14.892 1.00 90.69 112 GLY A O 1
ATOM 854 N N . ALA A 1 113 ? 0.463 0.558 -15.182 1.00 94.00 113 ALA A N 1
ATOM 855 C CA . ALA A 1 113 ? -0.150 1.472 -14.216 1.00 94.00 113 ALA A CA 1
ATOM 856 C C . ALA A 1 113 ? -1.657 1.723 -14.420 1.00 94.00 113 ALA A C 1
ATOM 858 O O . ALA A 1 113 ? -2.395 1.776 -13.443 1.00 94.00 113 ALA A O 1
ATOM 859 N N . THR A 1 114 ? -2.138 1.833 -15.663 1.00 94.38 114 THR A N 1
ATOM 860 C CA . THR A 1 114 ? -3.584 1.949 -15.938 1.00 94.38 114 THR A CA 1
ATOM 861 C C . THR A 1 114 ? -4.349 0.697 -15.506 1.00 94.38 114 THR A C 1
ATOM 863 O O . THR A 1 114 ? -5.393 0.805 -14.875 1.00 94.38 114 THR A O 1
ATOM 866 N N . GLU A 1 115 ? -3.816 -0.493 -15.788 1.00 94.69 115 GLU A N 1
ATOM 867 C CA . GLU A 1 115 ? -4.436 -1.766 -15.396 1.00 94.69 115 GLU A CA 1
ATOM 868 C C . GLU A 1 115 ? -4.475 -1.905 -13.869 1.00 94.69 115 GLU A C 1
ATOM 870 O O . GLU A 1 115 ? -5.490 -2.302 -13.302 1.00 94.69 115 GLU A O 1
ATOM 875 N N . TYR A 1 116 ? -3.398 -1.510 -13.187 1.00 95.75 116 TYR A N 1
ATOM 876 C CA . TYR A 1 116 ? -3.305 -1.570 -11.728 1.00 95.75 116 TYR A CA 1
ATOM 877 C C . TYR A 1 116 ? -4.225 -0.554 -11.042 1.00 95.75 116 TYR A C 1
ATOM 879 O O . TYR A 1 116 ? -4.841 -0.883 -10.028 1.00 95.75 116 TYR A O 1
ATOM 887 N N . ALA A 1 117 ? -4.376 0.644 -11.615 1.00 96.19 117 ALA A N 1
ATOM 888 C CA . ALA A 1 117 ? -5.346 1.629 -11.145 1.00 96.19 117 ALA A CA 1
ATOM 889 C C . ALA A 1 117 ? -6.780 1.088 -11.255 1.00 96.19 117 ALA A C 1
ATOM 891 O O . ALA A 1 117 ? -7.543 1.146 -10.292 1.00 96.19 117 ALA A O 1
ATOM 892 N N . MET A 1 118 ? -7.127 0.481 -12.395 1.00 94.69 118 MET A N 1
ATOM 893 C CA . MET A 1 118 ? -8.431 -0.162 -12.594 1.00 94.69 118 MET A CA 1
ATOM 894 C C . MET A 1 118 ? -8.674 -1.337 -11.635 1.00 94.69 118 MET A C 1
ATOM 896 O O . MET A 1 118 ? -9.821 -1.607 -11.285 1.00 94.69 118 MET A O 1
ATOM 900 N N . ALA A 1 119 ? -7.613 -2.015 -11.194 1.00 93.12 119 ALA A N 1
ATOM 901 C CA . ALA A 1 119 ? -7.668 -3.092 -10.207 1.00 93.12 119 ALA A CA 1
ATOM 902 C C . ALA A 1 119 ? -7.733 -2.601 -8.743 1.00 93.12 119 ALA A C 1
ATOM 904 O O . ALA A 1 119 ? -7.730 -3.421 -7.829 1.00 93.12 119 ALA A O 1
ATOM 905 N N . GLY A 1 120 ? -7.795 -1.285 -8.503 1.00 93.62 120 GLY A N 1
ATOM 906 C CA . GLY A 1 120 ? -7.987 -0.709 -7.168 1.00 93.62 120 GLY A CA 1
ATOM 907 C C . GLY A 1 120 ? -6.701 -0.408 -6.393 1.00 93.62 120 GLY A C 1
ATOM 908 O O . GLY A 1 120 ? -6.768 -0.079 -5.209 1.00 93.62 120 GLY A O 1
ATOM 909 N N . VAL A 1 121 ? -5.526 -0.476 -7.027 1.00 96.12 121 VAL A N 1
ATOM 910 C CA . VAL A 1 121 ? -4.276 -0.028 -6.394 1.00 96.12 121 VAL A CA 1
ATOM 911 C C . VAL A 1 121 ? -4.337 1.483 -6.150 1.00 96.12 121 VAL A C 1
ATOM 913 O O . VAL A 1 121 ? -4.716 2.250 -7.032 1.00 96.12 121 VAL A O 1
ATOM 916 N N . ASN A 1 122 ? -3.934 1.937 -4.959 1.00 95.94 122 ASN A N 1
ATOM 917 C CA . ASN A 1 122 ? -3.957 3.363 -4.608 1.00 95.94 122 ASN A CA 1
ATOM 918 C C . ASN A 1 122 ? -2.619 4.052 -4.873 1.00 95.94 122 ASN A C 1
ATOM 920 O O . ASN A 1 122 ? -2.591 5.225 -5.250 1.00 95.94 122 ASN A O 1
ATOM 924 N N . VAL A 1 123 ? -1.509 3.335 -4.686 1.00 97.50 123 VAL A N 1
ATOM 925 C CA . VAL A 1 123 ? -0.162 3.841 -4.965 1.00 97.50 123 VAL A CA 1
ATOM 926 C C . VAL A 1 123 ? 0.650 2.779 -5.693 1.00 97.50 123 VAL A C 1
ATOM 928 O O . VAL A 1 123 ? 0.770 1.664 -5.206 1.00 97.50 123 VAL A O 1
ATOM 931 N N . GLN A 1 124 ? 1.280 3.130 -6.808 1.00 97.94 124 GLN A N 1
ATOM 932 C CA . GLN A 1 124 ? 2.330 2.336 -7.437 1.00 97.94 124 GLN A CA 1
ATOM 933 C C . GLN A 1 124 ? 3.676 3.035 -7.258 1.00 97.94 124 GLN A C 1
ATOM 935 O O . GLN A 1 124 ? 3.844 4.194 -7.640 1.00 97.94 124 GLN A O 1
ATOM 940 N N . LEU A 1 125 ? 4.658 2.314 -6.727 1.00 97.69 125 LEU A N 1
ATOM 941 C CA . LEU A 1 125 ? 6.038 2.775 -6.628 1.00 97.69 125 LEU A CA 1
ATOM 942 C C . LEU A 1 125 ? 6.893 2.024 -7.645 1.00 97.69 125 LEU A C 1
ATOM 944 O O . LEU A 1 125 ? 6.952 0.791 -7.634 1.00 97.69 125 LEU A O 1
ATOM 948 N N . SER A 1 126 ? 7.559 2.782 -8.511 1.00 96.25 126 SER A N 1
ATOM 949 C CA . SER A 1 126 ? 8.352 2.269 -9.622 1.00 96.25 126 SER A CA 1
ATOM 950 C C . SER A 1 126 ? 9.689 2.980 -9.780 1.00 96.25 126 SER A C 1
ATOM 952 O O . SER A 1 126 ? 9.943 4.032 -9.198 1.00 96.25 126 SER A O 1
ATOM 954 N N . GLY A 1 127 ? 10.560 2.380 -10.587 1.00 92.12 127 GLY A N 1
ATOM 955 C CA . GLY A 1 127 ? 11.835 2.946 -11.011 1.00 92.12 127 GLY A CA 1
ATOM 956 C C . GLY A 1 127 ? 12.088 2.588 -12.470 1.00 92.12 127 GLY A C 1
ATOM 957 O O . GLY A 1 127 ? 11.282 2.926 -13.334 1.00 92.12 127 GLY A O 1
ATOM 958 N N . HIS A 1 128 ? 13.185 1.873 -12.738 1.00 90.25 128 HIS A N 1
ATOM 959 C CA . HIS A 1 128 ? 13.577 1.330 -14.049 1.00 90.25 128 HIS A CA 1
ATOM 960 C C . HIS A 1 128 ? 13.998 2.354 -15.116 1.00 90.25 128 HIS A C 1
ATOM 962 O O . HIS A 1 128 ? 14.885 2.076 -15.917 1.00 90.25 128 HIS A O 1
ATOM 968 N N . THR A 1 129 ? 13.408 3.546 -15.130 1.00 87.75 129 THR A N 1
ATOM 969 C CA . THR A 1 129 ? 13.636 4.565 -16.167 1.00 87.75 129 THR A CA 1
ATOM 970 C C . THR A 1 129 ? 14.922 5.364 -15.960 1.00 87.75 129 THR A C 1
ATOM 972 O O . THR A 1 129 ? 15.416 5.975 -16.908 1.00 87.75 129 THR A O 1
ATOM 975 N N . HIS A 1 130 ? 15.444 5.408 -14.726 1.00 87.56 130 HIS A N 1
ATOM 976 C CA . HIS A 1 130 ? 16.576 6.254 -14.322 1.00 87.56 130 HIS A CA 1
ATOM 977 C C . HIS A 1 130 ? 16.416 7.725 -14.767 1.00 87.56 130 HIS A C 1
ATOM 979 O O . HIS A 1 130 ? 17.388 8.374 -15.167 1.00 87.56 130 HIS A O 1
ATOM 985 N N . GLY A 1 131 ? 15.176 8.228 -14.779 1.00 85.31 131 GLY A N 1
ATOM 986 C CA . GLY A 1 131 ? 14.823 9.575 -15.242 1.00 85.31 131 GLY A CA 1
ATOM 987 C C . GLY A 1 131 ? 15.063 9.839 -16.727 1.00 85.31 131 GLY A C 1
ATOM 988 O O . GLY A 1 131 ? 15.234 10.986 -17.128 1.00 85.31 131 GLY A O 1
ATOM 989 N N . GLY A 1 132 ? 15.120 8.789 -17.551 1.00 84.00 132 GLY A N 1
ATOM 990 C CA . GLY A 1 132 ? 15.370 8.905 -18.989 1.00 84.00 132 GLY A CA 1
ATOM 991 C C . GLY A 1 132 ? 16.842 9.113 -19.349 1.00 84.00 132 GLY A C 1
ATOM 992 O O . GLY A 1 132 ? 17.147 9.321 -20.521 1.00 84.00 132 GLY A O 1
ATOM 993 N N . MET A 1 133 ? 17.749 9.014 -18.365 1.00 79.88 133 MET A N 1
ATOM 994 C CA . MET A 1 133 ? 19.215 9.089 -18.477 1.00 79.88 133 MET A CA 1
ATOM 995 C C . MET A 1 133 ? 19.770 10.455 -18.928 1.00 79.88 133 MET A C 1
ATOM 997 O O . MET A 1 133 ? 20.725 10.944 -18.327 1.00 79.88 133 MET A O 1
ATOM 1001 N N . ILE A 1 134 ? 19.191 11.107 -19.939 1.00 80.12 134 ILE A N 1
ATOM 1002 C CA . ILE A 1 134 ? 19.626 12.414 -20.452 1.00 80.12 134 ILE A CA 1
ATOM 1003 C C . ILE A 1 134 ? 18.412 13.331 -20.609 1.00 80.12 134 ILE A C 1
ATOM 1005 O O . ILE A 1 134 ? 17.510 13.061 -21.406 1.00 80.12 134 ILE A O 1
ATOM 1009 N N . GLN A 1 135 ? 18.424 14.452 -19.888 1.00 75.19 135 GLN A N 1
ATOM 1010 C CA . GLN A 1 135 ? 17.374 15.466 -19.968 1.00 75.19 135 GLN A CA 1
ATOM 1011 C C . GLN A 1 135 ? 17.233 16.011 -21.404 1.00 75.19 135 GLN A C 1
ATOM 1013 O O . GLN A 1 135 ? 18.201 16.493 -21.991 1.00 75.19 135 GLN A O 1
ATOM 1018 N N . GLY A 1 136 ? 16.030 15.939 -21.978 1.00 66.12 136 GLY A N 1
ATOM 1019 C CA . GLY A 1 136 ? 15.708 16.381 -23.340 1.00 66.12 136 GLY A CA 1
ATOM 1020 C C . GLY A 1 136 ? 15.701 15.259 -24.387 1.00 66.12 136 GLY A C 1
ATOM 1021 O O . GLY A 1 136 ? 14.990 15.375 -25.384 1.00 66.12 136 GLY A O 1
ATOM 1022 N N . VAL A 1 137 ? 16.430 14.160 -24.158 1.00 67.12 137 VAL A N 1
ATOM 1023 C CA . VAL A 1 137 ? 16.396 12.943 -25.004 1.00 67.12 137 VAL A CA 1
ATOM 1024 C C . VAL A 1 137 ? 15.342 11.949 -24.497 1.00 67.12 137 VAL A C 1
ATOM 1026 O O . VAL A 1 137 ? 14.801 11.147 -25.259 1.00 67.12 137 VAL A O 1
ATOM 1029 N N . ASP A 1 138 ? 14.990 12.060 -23.218 1.00 61.97 138 ASP A N 1
ATOM 1030 C CA . ASP A 1 138 ? 13.957 11.299 -22.520 1.00 61.97 138 ASP A CA 1
ATOM 1031 C C . ASP A 1 138 ? 12.592 11.326 -23.236 1.00 61.97 138 ASP A C 1
ATOM 1033 O O . ASP A 1 138 ? 11.871 10.327 -23.230 1.00 61.97 138 ASP A O 1
ATOM 1037 N N . GLN A 1 139 ? 12.261 12.414 -23.944 1.00 59.97 139 GLN A N 1
ATOM 1038 C CA . GLN A 1 139 ? 11.003 12.539 -24.691 1.00 59.97 139 GLN A CA 1
ATOM 1039 C C . GLN A 1 139 ? 10.830 11.496 -25.806 1.00 59.97 139 GLN A C 1
ATOM 1041 O O . GLN A 1 139 ? 9.702 11.065 -26.048 1.00 59.97 139 GLN A O 1
ATOM 1046 N N . LEU A 1 140 ? 11.918 11.031 -26.434 1.00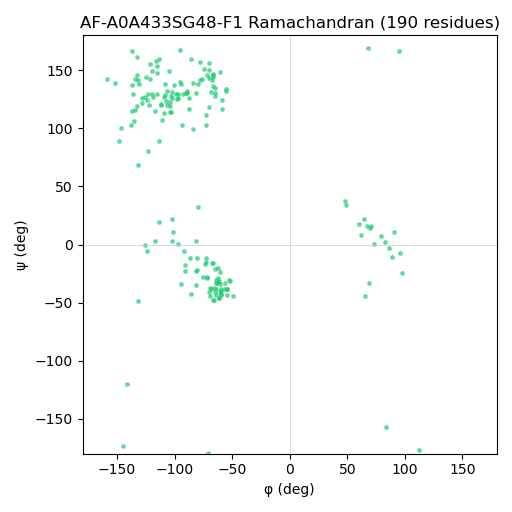 59.81 140 LEU A N 1
ATOM 1047 C CA . LEU A 1 140 ? 11.856 9.958 -27.438 1.00 59.81 140 LEU A CA 1
ATOM 1048 C C . LEU A 1 140 ? 11.562 8.585 -26.807 1.00 59.81 140 LEU A C 1
ATOM 1050 O O . LEU A 1 140 ? 10.976 7.718 -27.453 1.00 59.81 140 LEU A O 1
ATOM 1054 N N . LEU A 1 141 ? 11.950 8.390 -25.543 1.00 58.09 141 LEU A N 1
ATOM 1055 C CA . LEU A 1 141 ? 11.841 7.124 -24.810 1.00 58.09 141 LEU A CA 1
ATOM 1056 C C . LEU A 1 141 ? 10.529 6.996 -24.016 1.00 58.09 141 LEU A C 1
ATOM 1058 O O . LEU A 1 141 ? 10.246 5.927 -23.469 1.00 58.09 141 LEU A O 1
ATOM 1062 N N . ARG A 1 142 ? 9.700 8.051 -23.973 1.00 59.09 142 ARG A N 1
ATOM 1063 C CA . ARG A 1 142 ? 8.393 8.051 -23.287 1.00 59.09 142 ARG A CA 1
ATOM 1064 C C . ARG A 1 142 ? 7.495 6.916 -23.764 1.00 59.09 142 ARG A C 1
ATOM 1066 O O . ARG A 1 142 ? 6.909 6.229 -22.936 1.00 59.09 142 ARG A O 1
ATOM 1073 N N . TYR A 1 143 ? 7.433 6.673 -25.072 1.00 60.91 143 TYR A N 1
ATOM 1074 C CA . TYR A 1 143 ? 6.571 5.635 -25.644 1.00 60.91 143 TYR A CA 1
ATOM 1075 C C . TYR A 1 143 ? 6.939 4.220 -25.181 1.00 60.91 143 TYR A C 1
ATOM 1077 O O . TYR A 1 143 ? 6.051 3.399 -24.975 1.00 60.91 143 TYR A O 1
ATOM 1085 N N . ALA A 1 144 ? 8.225 3.945 -24.939 1.00 62.00 144 ALA A N 1
ATOM 1086 C CA . ALA A 1 144 ? 8.680 2.641 -24.457 1.00 62.00 144 ALA A CA 1
ATOM 1087 C C . ALA A 1 144 ? 8.333 2.380 -22.976 1.00 62.00 144 ALA A C 1
ATOM 1089 O O . ALA A 1 144 ? 8.348 1.231 -22.543 1.00 62.00 144 ALA A O 1
ATOM 1090 N N . ASN A 1 145 ? 8.000 3.425 -22.208 1.00 64.62 145 ASN A N 1
ATOM 1091 C CA . ASN A 1 145 ? 7.705 3.352 -20.771 1.00 64.62 145 ASN A CA 1
ATOM 1092 C C . ASN A 1 145 ? 6.236 3.672 -20.438 1.00 64.62 145 ASN A C 1
ATOM 1094 O O . ASN A 1 145 ? 5.921 4.053 -19.311 1.00 64.62 145 ASN A O 1
ATOM 1098 N N . GLY A 1 146 ? 5.333 3.590 -21.422 1.00 69.38 146 GLY A N 1
ATOM 1099 C CA . GLY A 1 146 ? 3.920 3.949 -21.234 1.00 69.38 146 GLY A CA 1
ATOM 1100 C C . GLY A 1 146 ? 3.682 5.445 -20.983 1.00 69.38 146 GLY A C 1
ATOM 1101 O O . GLY A 1 146 ? 2.619 5.831 -20.519 1.00 69.38 146 GLY A O 1
ATOM 1102 N N . GLY A 1 147 ? 4.666 6.297 -21.283 1.00 81.25 147 GLY A N 1
ATOM 1103 C CA . GLY A 1 147 ? 4.613 7.747 -21.082 1.00 81.25 147 GLY A CA 1
ATOM 1104 C C . GLY A 1 147 ? 5.238 8.246 -19.774 1.00 81.25 147 GLY A C 1
ATOM 1105 O O . GLY A 1 147 ? 5.391 9.464 -19.621 1.00 81.25 147 GLY A O 1
ATOM 1106 N N . TYR A 1 148 ? 5.639 7.339 -18.876 1.00 89.75 148 TYR A N 1
ATOM 1107 C CA . TYR A 1 148 ? 6.125 7.647 -17.527 1.00 89.75 148 TYR A CA 1
ATOM 1108 C C . TYR A 1 148 ? 7.650 7.562 -17.438 1.00 89.75 148 TYR A C 1
ATOM 1110 O O . TYR A 1 148 ? 8.251 6.588 -17.886 1.00 89.75 148 TYR A O 1
ATOM 1118 N N . ILE A 1 149 ? 8.286 8.583 -16.863 1.00 89.38 149 ILE A N 1
ATOM 1119 C CA . ILE A 1 149 ? 9.753 8.701 -16.830 1.00 89.38 149 ILE A CA 1
ATOM 1120 C C . ILE A 1 149 ? 10.284 9.039 -15.444 1.00 89.38 149 ILE A C 1
ATOM 1122 O O . ILE A 1 149 ? 11.235 8.405 -15.009 1.00 89.38 149 ILE A O 1
ATOM 1126 N N . SER A 1 150 ? 9.730 10.034 -14.759 1.00 92.00 150 SER A N 1
ATOM 1127 C CA . SER A 1 150 ? 10.250 10.500 -13.471 1.00 92.00 150 SER A CA 1
ATOM 1128 C C . SER A 1 150 ? 9.158 11.231 -12.710 1.00 92.00 150 SER A C 1
ATOM 1130 O O . SER A 1 150 ? 8.421 12.026 -13.296 1.00 92.00 150 SER A O 1
ATOM 1132 N N . GLY A 1 151 ? 9.130 11.050 -11.395 1.00 93.25 151 GLY A N 1
ATOM 1133 C CA . GLY A 1 151 ? 8.254 11.784 -10.491 1.00 93.25 151 GLY A CA 1
ATOM 1134 C C . GLY A 1 151 ? 6.847 11.200 -10.394 1.00 93.25 151 GLY A C 1
ATOM 1135 O O . GLY A 1 151 ? 6.633 10.011 -10.618 1.00 93.25 151 GLY A O 1
ATOM 1136 N N . SER A 1 152 ? 5.906 12.050 -9.986 1.00 95.69 152 SER A N 1
ATOM 1137 C CA . SER A 1 152 ? 4.540 11.661 -9.630 1.00 95.69 152 SER A CA 1
ATOM 1138 C C . SER A 1 152 ? 3.566 11.834 -10.795 1.00 95.69 152 SER A C 1
ATOM 1140 O O . SER A 1 152 ? 3.602 12.842 -11.504 1.00 95.69 152 SER A O 1
ATOM 1142 N N . TYR A 1 153 ? 2.665 10.870 -10.947 1.00 95.69 153 TYR A N 1
ATOM 1143 C CA . TYR A 1 153 ? 1.592 10.838 -11.931 1.00 95.69 153 TYR A CA 1
ATOM 1144 C C . TYR A 1 153 ? 0.286 10.419 -11.248 1.00 95.69 153 TYR A C 1
ATOM 1146 O O . TYR A 1 153 ? 0.289 9.542 -10.388 1.00 95.69 153 TYR A O 1
ATOM 1154 N N . MET A 1 154 ? -0.832 11.020 -11.662 1.00 97.06 154 MET A N 1
ATOM 1155 C CA . MET A 1 154 ? -2.177 10.586 -11.273 1.00 97.06 154 MET A CA 1
ATOM 1156 C C . MET A 1 154 ? -2.817 9.811 -12.417 1.00 97.06 154 MET A C 1
ATOM 1158 O O . MET A 1 154 ? -2.877 10.320 -13.537 1.00 97.06 154 MET A O 1
ATOM 1162 N N . ILE A 1 155 ? -3.287 8.599 -12.134 1.00 95.81 155 ILE A N 1
ATOM 1163 C CA . ILE A 1 155 ? -3.870 7.682 -13.117 1.00 95.81 155 ILE A CA 1
ATOM 1164 C C . ILE A 1 155 ? -5.134 7.104 -12.496 1.00 95.81 155 ILE A C 1
ATOM 1166 O O . ILE A 1 155 ? -5.041 6.320 -11.563 1.00 95.81 155 ILE A O 1
ATOM 1170 N N . ASP A 1 156 ? -6.306 7.539 -12.958 1.00 94.56 156 ASP A N 1
ATOM 1171 C CA . ASP A 1 156 ? -7.611 7.040 -12.494 1.00 94.56 156 ASP A CA 1
ATOM 1172 C C . ASP A 1 156 ? -7.763 6.971 -10.956 1.00 94.56 156 ASP A C 1
ATOM 1174 O O . ASP A 1 156 ? -8.366 6.058 -10.405 1.00 94.56 156 ASP A O 1
ATOM 1178 N N . GLY A 1 157 ? -7.201 7.956 -10.243 1.00 93.81 157 GLY A N 1
ATOM 1179 C CA . GLY A 1 157 ? -7.224 8.030 -8.775 1.00 93.81 157 GLY A CA 1
ATOM 1180 C C . GLY A 1 157 ? -6.061 7.325 -8.064 1.00 93.81 157 GLY A C 1
ATOM 1181 O O . GLY A 1 157 ? -5.855 7.567 -6.877 1.00 93.81 157 GLY A O 1
ATOM 1182 N N . MET A 1 158 ? -5.253 6.537 -8.777 1.00 97.31 158 MET A N 1
ATOM 1183 C CA . MET A 1 158 ? -3.997 5.966 -8.289 1.00 97.31 158 MET A CA 1
ATOM 1184 C C . MET A 1 158 ? -2.841 6.964 -8.436 1.00 97.31 158 MET A C 1
ATOM 1186 O O . MET A 1 158 ? -2.685 7.615 -9.473 1.00 97.31 158 MET A O 1
ATOM 1190 N N . HIS A 1 159 ? -1.978 7.035 -7.423 1.00 97.69 159 HIS A N 1
ATOM 1191 C CA . HIS A 1 159 ? -0.688 7.717 -7.509 1.00 97.69 159 HIS A CA 1
ATOM 1192 C C . HIS A 1 159 ? 0.388 6.767 -8.048 1.00 97.69 159 HIS A C 1
ATOM 1194 O O . HIS A 1 159 ? 0.751 5.804 -7.382 1.00 97.69 159 HIS A O 1
ATOM 1200 N N . LEU A 1 160 ? 0.969 7.058 -9.208 1.00 97.88 160 LEU A N 1
ATOM 1201 C CA . LEU A 1 160 ? 2.208 6.426 -9.667 1.00 97.88 160 LEU A CA 1
ATOM 1202 C C . LEU A 1 160 ? 3.392 7.334 -9.329 1.00 97.88 160 LEU A C 1
ATOM 1204 O O . LEU A 1 160 ? 3.403 8.499 -9.715 1.00 97.88 160 LEU A O 1
ATOM 1208 N N . TYR A 1 161 ? 4.425 6.795 -8.688 1.00 97.81 161 TYR A N 1
ATOM 1209 C CA . TYR A 1 161 ? 5.703 7.480 -8.519 1.00 97.81 161 TYR A CA 1
ATOM 1210 C C . TYR A 1 161 ? 6.835 6.705 -9.188 1.00 97.81 161 TYR A C 1
ATOM 1212 O O . TYR A 1 161 ? 7.037 5.525 -8.902 1.00 97.81 161 TYR A O 1
ATOM 1220 N N . VAL A 1 162 ? 7.594 7.377 -10.054 1.00 96.25 162 VAL A N 1
ATOM 1221 C CA . VAL A 1 162 ? 8.757 6.811 -10.746 1.00 96.25 162 VAL A CA 1
ATOM 1222 C C . VAL A 1 162 ? 10.027 7.461 -10.218 1.00 96.25 162 VAL A C 1
ATOM 1224 O O . VAL A 1 162 ? 10.304 8.623 -10.517 1.00 96.25 162 VAL A O 1
ATOM 1227 N N . SER A 1 163 ? 10.801 6.710 -9.439 1.00 94.69 163 SER A N 1
ATOM 1228 C CA . SER A 1 163 ? 12.059 7.196 -8.887 1.00 94.69 163 SER A CA 1
ATOM 1229 C C . SER A 1 163 ? 13.174 7.227 -9.930 1.00 94.69 163 SER A C 1
ATOM 1231 O O . SER A 1 163 ? 13.335 6.298 -10.728 1.00 94.69 163 SER A O 1
ATOM 1233 N N . ASN A 1 164 ? 14.014 8.260 -9.860 1.00 92.25 164 ASN A N 1
ATOM 1234 C CA . ASN A 1 164 ? 15.231 8.366 -10.674 1.00 92.25 164 ASN A CA 1
ATOM 1235 C C . ASN A 1 164 ? 16.351 7.416 -10.227 1.00 92.25 164 ASN A C 1
ATOM 1237 O O . ASN A 1 164 ? 17.315 7.191 -10.970 1.00 92.25 164 ASN A O 1
ATOM 1241 N N . GLY A 1 165 ? 16.224 6.854 -9.023 1.00 91.06 165 GLY A N 1
ATOM 1242 C CA . GLY A 1 165 ? 17.194 5.949 -8.429 1.00 91.06 165 GLY A CA 1
ATOM 1243 C C . GLY A 1 165 ? 18.526 6.615 -8.072 1.00 91.06 165 GLY A C 1
ATOM 1244 O O . GLY A 1 165 ? 18.858 7.740 -8.459 1.00 91.06 165 GLY A O 1
ATOM 1245 N N . THR A 1 166 ? 19.350 5.885 -7.331 1.00 89.31 166 THR A N 1
ATOM 1246 C CA . THR A 1 166 ? 20.595 6.419 -6.764 1.00 89.31 166 THR A CA 1
ATOM 1247 C C . THR A 1 166 ? 21.757 6.441 -7.754 1.00 89.31 166 THR A C 1
ATOM 1249 O O . THR A 1 166 ? 22.672 7.249 -7.609 1.00 89.31 166 THR A O 1
ATOM 1252 N N . GLY A 1 167 ? 21.723 5.613 -8.801 1.00 80.00 167 GLY A N 1
ATOM 1253 C CA . GLY A 1 167 ? 22.892 5.356 -9.639 1.00 80.00 167 GLY A CA 1
ATOM 1254 C C . GLY A 1 167 ? 22.608 5.140 -11.122 1.00 80.00 167 GLY A C 1
ATOM 1255 O O . GLY A 1 167 ? 21.495 5.322 -11.618 1.00 80.00 167 GLY A O 1
ATOM 1256 N N . LEU A 1 168 ? 23.681 4.773 -11.820 1.00 75.81 168 LEU A N 1
ATOM 1257 C CA . LEU A 1 168 ? 23.697 4.491 -13.251 1.00 75.81 168 LEU A CA 1
ATOM 1258 C C . LEU A 1 168 ? 23.132 3.101 -13.553 1.00 75.81 168 LEU A C 1
ATOM 1260 O O . LEU A 1 168 ? 23.159 2.201 -12.714 1.00 75.81 168 LEU A O 1
ATOM 1264 N N . TRP A 1 169 ? 22.671 2.922 -14.787 1.00 70.12 169 TRP A N 1
ATOM 1265 C CA . TRP A 1 169 ? 22.333 1.614 -15.329 1.00 70.12 169 TRP A CA 1
ATOM 1266 C C . TRP A 1 169 ? 23.568 0.991 -15.991 1.00 70.12 169 TRP A C 1
ATOM 1268 O O . TRP A 1 169 ? 24.236 1.638 -16.796 1.00 70.12 169 TRP A O 1
ATOM 1278 N N . ASN A 1 170 ? 23.866 -0.278 -15.695 1.00 62.81 170 ASN A N 1
ATOM 1279 C CA . ASN A 1 170 ? 25.086 -0.945 -16.178 1.00 62.81 170 ASN A CA 1
ATOM 1280 C C . ASN A 1 170 ? 25.191 -1.032 -17.714 1.00 62.81 170 ASN A C 1
ATOM 1282 O O . ASN A 1 170 ? 26.295 -1.151 -18.234 1.00 62.81 170 ASN A O 1
ATOM 1286 N N . GLY A 1 171 ? 24.071 -0.976 -18.443 1.00 66.19 171 GLY A N 1
ATOM 1287 C CA . GLY A 1 171 ? 24.067 -1.001 -19.911 1.00 66.19 171 GLY A CA 1
ATOM 1288 C C . GLY A 1 171 ? 24.232 0.369 -20.583 1.00 66.19 171 GLY A C 1
ATOM 1289 O O . GLY A 1 171 ? 24.466 0.425 -21.787 1.00 66.19 171 GLY A O 1
ATOM 1290 N N . PHE A 1 172 ? 24.126 1.472 -19.833 1.00 71.19 172 PHE A N 1
ATOM 1291 C CA . PHE A 1 172 ? 24.285 2.837 -20.342 1.00 71.19 172 PHE A CA 1
ATOM 1292 C C . PHE A 1 172 ? 24.881 3.716 -19.232 1.00 71.19 172 PHE A C 1
ATOM 1294 O O . PHE A 1 172 ? 24.148 4.305 -18.433 1.00 71.19 172 PHE A O 1
ATOM 1301 N N . PRO A 1 173 ? 26.220 3.793 -19.134 1.00 74.62 173 PRO A N 1
ATOM 1302 C CA . PRO A 1 173 ? 26.915 4.381 -17.988 1.00 74.62 173 PRO A CA 1
ATOM 1303 C C . PRO A 1 173 ? 26.953 5.919 -18.033 1.00 74.62 173 PRO A C 1
ATOM 1305 O O . PRO A 1 173 ? 27.924 6.534 -17.597 1.00 74.62 173 PRO A O 1
ATOM 1308 N N . ILE A 1 174 ? 25.923 6.562 -18.587 1.00 78.31 174 ILE A N 1
ATOM 1309 C CA . ILE A 1 174 ? 25.827 8.018 -18.713 1.00 78.31 174 ILE A CA 1
ATOM 1310 C C . ILE A 1 174 ? 24.483 8.469 -18.143 1.00 78.31 174 ILE A C 1
ATOM 1312 O O . ILE A 1 174 ? 23.431 7.995 -18.566 1.00 78.31 174 ILE A O 1
ATOM 1316 N N . ARG A 1 175 ? 24.528 9.422 -17.204 1.00 84.56 175 ARG A N 1
ATOM 1317 C CA . ARG A 1 175 ? 23.353 10.136 -16.697 1.00 84.56 175 ARG A CA 1
ATOM 1318 C C . ARG A 1 175 ? 23.673 11.624 -16.575 1.00 84.56 175 ARG A C 1
ATOM 1320 O O . ARG A 1 175 ? 24.550 11.991 -15.797 1.00 84.56 175 ARG A O 1
ATOM 1327 N N . LEU A 1 176 ? 22.999 12.465 -17.357 1.00 84.56 176 LEU A N 1
ATOM 1328 C CA . LEU A 1 176 ? 23.276 13.903 -17.462 1.00 84.56 176 LEU A CA 1
ATOM 1329 C C . LEU A 1 176 ? 22.013 14.719 -17.192 1.00 84.56 176 LEU A C 1
ATOM 1331 O O . LEU A 1 176 ? 20.976 14.498 -17.814 1.00 84.56 176 LEU A O 1
ATOM 1335 N N . GLY A 1 177 ? 22.111 15.671 -16.263 1.00 84.81 177 GLY A N 1
ATOM 1336 C CA . GLY A 1 177 ? 20.991 16.542 -15.884 1.00 84.81 177 GLY A CA 1
ATOM 1337 C C . GLY A 1 177 ? 19.900 15.865 -15.045 1.00 84.81 177 GLY A C 1
ATOM 1338 O O . GLY A 1 177 ? 18.944 16.527 -14.662 1.00 84.81 177 GLY A O 1
ATOM 1339 N N . ILE A 1 178 ? 20.045 14.574 -14.718 1.00 87.38 178 ILE A N 1
ATOM 1340 C CA . ILE A 1 178 ? 19.097 13.817 -13.890 1.00 87.38 178 ILE A CA 1
ATOM 1341 C C . ILE A 1 178 ? 19.731 13.533 -12.516 1.00 87.38 178 ILE A C 1
ATOM 1343 O O . ILE A 1 178 ? 20.724 12.794 -12.452 1.00 87.38 178 ILE A O 1
ATOM 1347 N N . PRO A 1 179 ? 19.208 14.112 -11.420 1.00 88.62 179 PRO A N 1
ATOM 1348 C CA . PRO A 1 179 ? 19.765 13.919 -10.086 1.00 88.62 179 PRO A CA 1
ATOM 1349 C C . PRO A 1 179 ? 19.529 12.496 -9.565 1.00 88.62 179 PRO A C 1
ATOM 1351 O O . PRO A 1 179 ? 18.544 11.839 -9.901 1.00 88.62 179 PRO A O 1
ATOM 1354 N N . ALA A 1 180 ? 20.449 12.025 -8.719 1.00 90.94 180 ALA A N 1
ATOM 1355 C CA . ALA A 1 180 ? 20.230 10.824 -7.923 1.00 90.94 180 ALA A CA 1
ATOM 1356 C C . ALA A 1 180 ? 19.123 11.071 -6.894 1.00 90.94 180 ALA A C 1
ATOM 1358 O O . ALA A 1 180 ? 19.010 12.174 -6.360 1.00 90.94 180 ALA A O 1
ATOM 1359 N N . GLU A 1 181 ? 18.352 10.035 -6.585 1.00 93.12 181 GLU A N 1
ATOM 1360 C CA . GLU A 1 181 ? 17.184 10.167 -5.723 1.00 93.12 181 GLU A CA 1
ATOM 1361 C C . GLU A 1 181 ? 17.091 9.022 -4.708 1.00 93.12 181 GLU A C 1
ATOM 1363 O O . GLU A 1 181 ? 17.311 7.855 -5.040 1.00 93.12 181 GLU A O 1
ATOM 1368 N N . ILE A 1 182 ? 16.760 9.386 -3.468 1.00 92.06 182 ILE A N 1
ATOM 1369 C CA . ILE A 1 182 ? 16.231 8.507 -2.422 1.00 92.06 182 ILE A CA 1
ATOM 1370 C C . ILE A 1 182 ? 14.969 9.200 -1.916 1.00 92.06 182 ILE A C 1
ATOM 1372 O O . ILE A 1 182 ? 15.045 10.343 -1.465 1.00 92.06 182 ILE A O 1
ATOM 1376 N N . THR A 1 183 ? 13.830 8.520 -1.996 1.00 90.94 183 THR A N 1
ATOM 1377 C CA . THR A 1 183 ? 12.526 9.115 -1.684 1.00 90.94 183 THR A CA 1
ATOM 1378 C C . THR A 1 183 ? 11.982 8.556 -0.379 1.00 90.94 183 THR A C 1
ATOM 1380 O O . THR A 1 183 ? 11.911 7.341 -0.197 1.00 90.94 183 THR A O 1
ATOM 1383 N N . GLU A 1 184 ? 11.580 9.449 0.523 1.00 93.88 184 GLU A N 1
ATOM 1384 C CA . GLU A 1 184 ? 10.873 9.115 1.758 1.00 93.88 184 GLU A CA 1
ATOM 1385 C C . GLU A 1 184 ? 9.367 9.322 1.561 1.00 93.88 184 GLU A C 1
ATOM 1387 O O . GLU A 1 184 ? 8.924 10.407 1.182 1.00 93.88 184 GLU A O 1
ATOM 1392 N N . PHE A 1 185 ? 8.579 8.283 1.838 1.00 90.19 185 PHE A N 1
ATOM 1393 C CA . PHE A 1 185 ? 7.121 8.361 1.854 1.00 90.19 185 PHE A CA 1
ATOM 1394 C C . PHE A 1 185 ? 6.620 8.311 3.293 1.00 90.19 185 PHE A C 1
ATOM 1396 O O . PHE A 1 185 ? 6.839 7.329 4.001 1.00 90.19 185 PHE A O 1
ATOM 1403 N N . VAL A 1 186 ? 5.912 9.361 3.707 1.00 88.25 186 VAL A N 1
ATOM 1404 C CA . VAL A 1 186 ? 5.265 9.434 5.020 1.00 88.25 186 VAL A CA 1
ATOM 1405 C C . VAL A 1 186 ? 3.775 9.183 4.841 1.00 88.25 186 VAL A C 1
ATOM 1407 O O . VAL A 1 186 ? 3.072 9.977 4.220 1.00 88.25 186 VAL A O 1
ATOM 1410 N N . LEU A 1 187 ? 3.295 8.073 5.395 1.00 85.12 187 LEU A N 1
ATOM 1411 C CA . LEU A 1 187 ? 1.879 7.723 5.389 1.00 85.12 187 LEU A CA 1
ATOM 1412 C C . LEU A 1 187 ? 1.201 8.313 6.623 1.00 85.12 187 LEU A C 1
ATOM 1414 O O . LEU A 1 187 ? 1.683 8.148 7.743 1.00 85.12 187 LEU A O 1
ATOM 1418 N N . GLN A 1 188 ? 0.078 8.990 6.413 1.00 81.88 188 GLN A N 1
ATOM 1419 C CA . GLN A 1 188 ? -0.725 9.570 7.482 1.00 81.88 188 GLN A CA 1
ATOM 1420 C C . GLN A 1 188 ? -2.140 9.013 7.387 1.00 81.88 188 GLN A C 1
ATOM 1422 O O . GLN A 1 188 ? -2.745 9.037 6.317 1.00 81.88 188 GLN A O 1
ATOM 1427 N N . ALA A 1 189 ? -2.662 8.512 8.506 1.00 74.88 189 ALA A N 1
ATOM 1428 C CA . ALA A 1 189 ? -4.073 8.178 8.595 1.00 74.88 189 ALA A CA 1
ATOM 1429 C C . ALA A 1 189 ? -4.882 9.476 8.473 1.00 74.88 189 ALA A C 1
ATOM 1431 O O . ALA A 1 189 ? -4.624 10.446 9.190 1.00 74.88 189 ALA A O 1
ATOM 1432 N N . SER A 1 190 ? -5.850 9.514 7.561 1.00 65.38 190 SER A N 1
ATOM 1433 C CA . SER A 1 190 ? -6.773 10.639 7.475 1.00 65.38 190 SER A CA 1
ATOM 1434 C C . SER A 1 190 ? -7.732 10.576 8.662 1.00 65.38 190 SER A C 1
ATOM 1436 O O . SER A 1 190 ? -8.573 9.681 8.732 1.00 65.38 190 SER A O 1
ATOM 1438 N N . HIS A 1 191 ? -7.613 11.519 9.594 1.00 49.84 191 HIS A N 1
ATOM 1439 C CA . HIS A 1 191 ? -8.658 11.763 10.581 1.00 49.84 191 HIS A CA 1
ATOM 1440 C C . HIS A 1 191 ? -9.828 12.448 9.866 1.00 49.84 191 HIS A C 1
ATOM 1442 O O . HIS A 1 191 ? -9.736 13.630 9.534 1.00 49.84 191 HIS A O 1
ATOM 1448 N N . LEU A 1 192 ? -10.887 11.690 9.584 1.00 42.16 192 LEU A N 1
ATOM 1449 C CA . LEU A 1 192 ? -12.212 12.239 9.291 1.00 42.16 192 LEU A CA 1
ATOM 1450 C C . LEU A 1 192 ? -13.032 12.293 10.580 1.00 42.16 192 LEU A C 1
ATOM 1452 O O . LEU A 1 192 ? -12.941 11.324 11.369 1.00 42.16 192 LEU A O 1
#

Mean predicted aligned error: 11.78 Å

Secondary structure (DSSP, 8-state):
---HHHHHHHHHHHH-PPPB---SSSTT-EEEE-TTT--EEEEEEEEEGGGGT-SSSSEEEEEEE-----EEEE---GGGGGGTS----HHHHHTT--TTS-EEEE-SSSTTHHHHHHTT-SEEEE-SSGGGSBTTTHHHHGGGGTT--SEEEEETTEEEEE---SS-BTTB---BS---------------

Solvent-accessible surface area (backbone atoms only — not comparable to full-atom values): 11416 Å² total; per-residue (Å²): 136,93,46,70,69,58,52,53,48,48,39,31,75,77,68,71,35,69,73,42,64,84,39,86,93,47,60,80,31,34,35,34,43,45,90,90,77,65,49,72,39,32,40,38,40,74,45,50,28,60,84,72,73,42,86,66,89,59,71,44,80,46,76,50,67,68,84,84,71,72,44,78,32,63,42,49,47,71,67,33,44,83,72,79,42,72,46,58,44,65,70,73,45,47,63,87,57,69,91,91,42,58,26,38,36,41,32,54,50,58,62,62,51,70,62,42,21,76,72,63,36,40,32,38,46,22,30,82,43,40,39,39,29,33,74,83,59,27,73,78,52,22,74,82,31,76,63,55,45,58,48,77,46,83,43,90,85,12,40,38,35,25,42,30,37,72,66,77,50,94,92,50,87,62,69,43,90,54,68,66,42,84,87,86,84,84,88,72,85,81,87,126

InterPro domains:
  IPR029052 Metallo-dependent phosphatase-like [SSF56300] (89-188)
  IPR038056 YjbR-like superfamily [G3DSA:3.90.1150.30] (3-82)
  IPR038056 YjbR-like superfamily [SSF142906] (1-55)
  IPR051158 Metallophosphoesterase-like [PTHR31302] (60-188)

Nearest PDB structures (foldseek):
  3h9x-assembly1_A  TM=8.465E-01  e=4.173E-06  Pseudomonas syringae pv. tomato
  5hup-assembly1_A  TM=4.542E-01  e=3.447E-01  Streptococcus pyogenes MGAS10750
  5ayy-assembly1_C  TM=4.954E-01  e=7.271E-01  Homo sapiens
  4kwv-assembly1_F  TM=4.521E-01  e=6.033E-01  Homo sapiens
  4i9a-assembly1_A  TM=3.574E-01  e=6.833E-01  Sus scrofa